Protein AF-0000000066239738 (afdb_homodimer)

Nearest PDB structures (foldseek):
  1jsg-assembly1_A-2  TM=9.541E-01  e=3.007E-19  Homo sapiens
  1jnp-assembly1_B  TM=9.563E-01  e=2.160E-12  Mus musculus
  1a1x-assembly1_A-2  TM=8.942E-01  e=8.593E-11  Homo sapiens
  1qtu-assembly1_A  TM=8.463E-01  e=1.637E-09  Homo sapiens
  6rwr-assembly1_A-2  TM=2.104E-01  e=1.489E+00  Bos taurus

InterPro domains:
  IPR004832 TCL1/MTCP1 [PF01840] (11-112)
  IPR004832 TCL1/MTCP1 [PTHR14060] (1-114)
  IPR036672 TCL1/MTCP1 superfamily [G3DSA:2.40.15.10] (1-114)
  IPR036672 TCL1/MTCP1 superfamily [SSF50904] (6-114)

pLDDT: mean 87.9, std 13.57, range [29.44, 97.62]

Organism: Homo sapiens (NCBI:txid9606)

Sequence (228 aa):
MAECPTLGEAVTDHPDRLWAWEKFVYLDEKQHAWLPLTIEIKDRLQLRVLLRREDVVLGRPMTPTQIGPSLLPIMWQLYPDGRYRSSDSSFWRLVYHIKIDGVEDMLLELLPDDMAECPTLGEAVTDHPDRLWAWEKFVYLDEKQHAWLPLTIEIKDRLQLRVLLRREDVVLGRPMTPTQIGPSLLPIMWQLYPDGRYRSSDSSFWRLVYHIKIDGVEDMLLELLPDD

Solvent-accessible surface area (backbone atoms only — not comparable to full-atom values): 12599 Å² total; per-residue (Å²): 125,80,79,63,74,76,80,39,51,73,52,81,84,66,68,53,33,36,34,54,34,43,58,61,30,25,32,30,85,84,68,48,36,32,31,55,39,34,38,34,41,44,93,66,71,33,40,34,37,37,29,33,56,45,94,67,88,77,77,76,76,46,51,70,78,71,45,46,61,48,83,62,65,59,27,36,35,53,41,95,88,61,31,29,37,31,70,81,72,44,44,26,42,62,76,47,38,32,40,47,95,88,42,36,40,34,34,36,30,49,48,79,84,128,126,81,78,63,73,76,82,38,49,73,53,82,85,65,68,53,34,37,32,55,32,41,59,62,30,26,31,29,85,84,68,47,36,32,30,56,38,33,39,34,41,45,92,67,72,32,39,33,37,37,30,32,56,45,95,67,87,77,77,77,74,44,51,69,79,70,45,48,63,47,85,62,66,59,28,37,35,53,41,97,86,61,32,29,36,30,71,82,72,44,44,27,41,63,75,48,38,29,40,47,94,86,43,35,40,34,33,36,30,50,48,80,83,129

Radius of gyration: 18.32 Å; Cα contacts (8 Å, |Δi|>4): 480; chains: 2; bounding box: 41×48×42 Å

GO terms:
  GO:0005515 protein binding (F, IPI)
  GO:0042802 identical protein binding (F, IPI)
  GO:0005654 nucleoplasm (C, IDA)
  GO:0005783 endoplasmic reticulum (C, IDA)
  GO:0005829 cytosol (C, IDA)
  GO:0035556 intracellular signal transduction (P, IDA)
  GO:0042802 identical protein binding (F, IDA)
  GO:0043539 protein serine/threonine kinase activator activity (F, IDA)
  GO:0043539 protein serine/threonine kinase activator activity (F, IMP)
  GO:0019901 protein kinase binding (F, IPI)

Foldseek 3Di:
DPPDPVPFAFDPDDFQKWAQFAQQWTAGPVRWIWGFPDWDQDPNPKIKTKIKTDDDDGDGGDDPVRNDDDPAARMWGADPVGWIAGPVRWIKHWPTWGADPNITMTMIMTDDDD/DPPDPVPFAFDPDDFQKWAQFAQQWTAGPVRWIWGFPDWDQDPNPKIKTKIKTDDDDGDGGDDPVRNDDDPAARMWGADPVGWIAGPVGWIKHWPTWGDDPNITMTMIMTDDDD

Secondary structure (DSSP, 8-state):
-----SSSEE-----SEEEEEETTEEE-TT--EEEEEEEEEETTTEEEEEEEEE-----SPPPHHHH---SS-SEEEE-TTSEEEETTS-EEEEEEEEEETTEEEEEEEEPPP-/-----SSSEE-----SEEEEEETTEEE-TT--EEEEEEEEEETTTEEEEE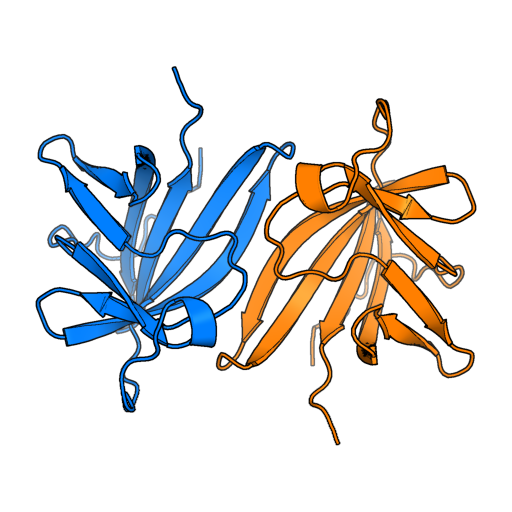EEEE-----SPPPHHHH---SS-SEEEE-TTSEEEETTS-EEEEEEEEEETTEEEEEEEEPPP-

Structure (mmCIF, N/CA/C/O backbone):
data_AF-0000000066239738-model_v1
#
loop_
_entity.id
_entity.type
_entity.pdbx_description
1 polymer 'T-cell leukemia/lymphoma protein 1A'
#
loop_
_atom_site.group_PDB
_atom_site.id
_atom_site.type_symbol
_atom_site.label_atom_id
_atom_site.label_alt_id
_atom_site.label_comp_id
_atom_site.label_asym_id
_atom_site.label_entity_id
_atom_site.label_seq_id
_atom_site.pdbx_PDB_ins_code
_atom_site.Cartn_x
_atom_site.Cartn_y
_atom_site.Cartn_z
_atom_site.occupancy
_atom_site.B_iso_or_equiv
_atom_site.auth_seq_id
_atom_site.auth_comp_id
_atom_site.auth_asym_id
_atom_site.auth_atom_id
_atom_site.pdbx_PDB_model_num
ATOM 1 N N . MET A 1 1 ? 16.078 -10.5 7.969 1 29.44 1 MET A N 1
ATOM 2 C CA . MET A 1 1 ? 15.539 -11.844 7.844 1 29.44 1 MET A CA 1
ATOM 3 C C . MET A 1 1 ? 14.07 -11.883 8.258 1 29.44 1 MET A C 1
ATOM 5 O O . MET A 1 1 ? 13.719 -11.469 9.359 1 29.44 1 MET A O 1
ATOM 9 N N . ALA A 1 2 ? 13.227 -11.664 7.359 1 40.56 2 ALA A N 1
ATOM 10 C CA . ALA A 1 2 ? 11.805 -11.727 7.676 1 40.56 2 ALA A CA 1
ATOM 11 C C . ALA A 1 2 ? 11.477 -12.977 8.484 1 40.56 2 ALA A C 1
ATOM 13 O O . ALA A 1 2 ? 11.945 -14.07 8.172 1 40.56 2 ALA A O 1
ATOM 14 N N . GLU A 1 3 ? 11.352 -12.906 9.758 1 40.16 3 GLU A N 1
ATOM 15 C CA . GLU A 1 3 ? 11.039 -14.094 10.547 1 40.16 3 GLU A CA 1
ATOM 16 C C . GLU A 1 3 ? 9.906 -14.898 9.914 1 40.16 3 GLU A C 1
ATOM 18 O O . GLU A 1 3 ? 8.852 -14.344 9.602 1 40.16 3 GLU A O 1
ATOM 23 N N . CYS A 1 4 ? 10.32 -15.828 9.148 1 43.28 4 CYS A N 1
ATOM 24 C CA . CYS A 1 4 ? 9.422 -16.875 8.648 1 43.28 4 CYS A CA 1
ATOM 25 C C . CYS A 1 4 ? 8.453 -17.328 9.734 1 43.28 4 CYS A C 1
ATOM 27 O O . CYS A 1 4 ? 8.875 -17.656 10.852 1 43.28 4 CYS A O 1
ATOM 29 N N . PRO A 1 5 ? 7.336 -16.797 9.688 1 49 5 PRO A N 1
ATOM 30 C CA . PRO A 1 5 ? 6.535 -17.516 10.688 1 49 5 PRO A CA 1
ATOM 31 C C . PRO A 1 5 ? 6.797 -19.016 10.68 1 49 5 PRO A C 1
ATOM 33 O O . PRO A 1 5 ? 6.727 -19.656 9.625 1 49 5 PRO A O 1
ATOM 36 N N . THR A 1 6 ? 7.758 -19.5 11.383 1 50.03 6 THR A N 1
ATOM 37 C CA . THR A 1 6 ? 8.117 -20.891 11.609 1 50.03 6 THR A CA 1
ATOM 38 C C . THR A 1 6 ? 6.875 -21.766 11.711 1 50.03 6 THR A C 1
ATOM 40 O O . THR A 1 6 ? 6.922 -22.953 11.422 1 50.03 6 THR A O 1
ATOM 43 N N . LEU A 1 7 ? 5.82 -21.281 12.281 1 54.47 7 LEU A N 1
ATOM 44 C CA . LEU A 1 7 ? 4.875 -22.297 12.742 1 54.47 7 LEU A CA 1
ATOM 45 C C . LEU A 1 7 ? 3.871 -22.641 11.641 1 54.47 7 LEU A C 1
ATOM 47 O O . LEU A 1 7 ? 3.053 -23.547 11.805 1 54.47 7 LEU A O 1
ATOM 51 N N . GLY A 1 8 ? 3.693 -21.891 10.617 1 59.62 8 GLY A N 1
ATOM 52 C CA . GLY A 1 8 ? 2.67 -22.328 9.672 1 59.62 8 GLY A CA 1
ATOM 53 C C . GLY A 1 8 ? 3.156 -23.391 8.703 1 59.62 8 GLY A C 1
ATOM 54 O O . GLY A 1 8 ? 4.355 -23.656 8.625 1 59.62 8 GLY A O 1
ATOM 55 N N . GLU A 1 9 ? 2.303 -24.266 8.312 1 75.31 9 GLU A N 1
ATOM 56 C CA . GLU A 1 9 ? 2.645 -25.219 7.27 1 75.31 9 GLU A CA 1
ATOM 57 C C . GLU A 1 9 ? 3.047 -24.516 5.977 1 75.31 9 GLU A C 1
ATOM 59 O O . GLU A 1 9 ? 2.271 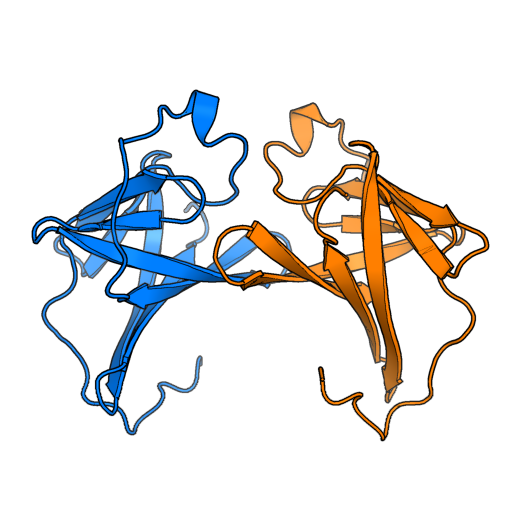-23.734 5.426 1 75.31 9 GLU A O 1
ATOM 64 N N . ALA A 1 10 ? 4.242 -24.625 5.633 1 81.25 10 ALA A N 1
ATOM 65 C CA . ALA A 1 10 ? 4.727 -24.062 4.371 1 81.25 10 ALA A CA 1
ATOM 66 C C . ALA A 1 10 ? 3.977 -24.656 3.186 1 81.25 1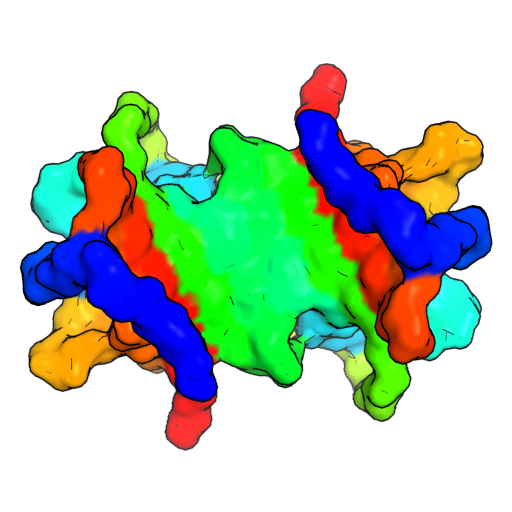0 ALA A C 1
ATOM 68 O O . ALA A 1 10 ? 3.746 -25.875 3.139 1 81.25 10 ALA A O 1
ATOM 69 N N . VAL A 1 11 ? 3.395 -23.797 2.408 1 82.19 11 VAL A N 1
ATOM 70 C CA . VAL A 1 11 ? 2.703 -24.219 1.197 1 82.19 11 VAL A CA 1
ATOM 71 C C . VAL A 1 11 ? 3.684 -24.25 0.027 1 82.19 11 VAL A C 1
ATOM 73 O O . VAL A 1 11 ? 4.422 -23.297 -0.2 1 82.19 11 VAL A O 1
ATOM 76 N N . THR A 1 12 ? 3.76 -25.328 -0.639 1 80.81 12 THR A N 1
ATOM 77 C CA . THR A 1 12 ? 4.715 -25.469 -1.732 1 80.81 12 THR A CA 1
ATOM 78 C C . THR A 1 12 ? 4.039 -25.203 -3.076 1 80.81 12 THR A C 1
ATOM 80 O O . THR A 1 12 ? 4.711 -24.938 -4.074 1 80.81 12 THR A O 1
ATOM 83 N N . ASP A 1 13 ? 2.73 -25.391 -3.029 1 89.69 13 ASP A N 1
ATOM 84 C CA . ASP A 1 13 ? 1.995 -25.156 -4.27 1 89.69 13 ASP A CA 1
ATOM 85 C C . ASP A 1 13 ? 1.617 -23.688 -4.422 1 89.69 13 ASP A C 1
ATOM 87 O O . ASP A 1 13 ? 0.485 -23.297 -4.129 1 89.69 13 ASP A O 1
ATOM 91 N N . HIS A 1 14 ? 2.559 -22.922 -4.98 1 95.62 14 HIS A N 1
ATOM 92 C CA . HIS A 1 14 ? 2.348 -21.5 -5.18 1 95.62 14 HIS A CA 1
ATOM 93 C C . HIS A 1 14 ? 1.536 -21.234 -6.445 1 95.62 14 HIS A C 1
ATOM 95 O O . HIS A 1 14 ? 1.606 -22 -7.406 1 95.62 14 HIS A O 1
ATOM 101 N N . PRO A 1 15 ? 0.729 -20.203 -6.473 1 96.31 15 PRO A N 1
ATOM 102 C CA . PRO A 1 15 ? 0.059 -19.844 -7.723 1 96.31 15 PRO A CA 1
ATOM 103 C C . PRO A 1 15 ? 1.04 -19.609 -8.867 1 96.31 15 PRO A C 1
ATOM 105 O O . PRO A 1 15 ? 2.066 -18.953 -8.688 1 96.31 15 PRO A O 1
ATOM 108 N N . ASP A 1 16 ? 0.698 -20.156 -10 1 96.56 16 ASP A N 1
ATOM 109 C CA . ASP A 1 16 ? 1.519 -19.906 -11.188 1 96.56 16 ASP A CA 1
ATOM 110 C C . ASP A 1 16 ? 1.384 -18.469 -11.656 1 96.56 16 ASP A C 1
ATOM 112 O O . ASP A 1 16 ? 2.375 -17.828 -12.016 1 96.56 16 ASP A O 1
ATOM 116 N N . ARG A 1 17 ? 0.125 -18.047 -11.641 1 97.44 17 ARG A N 1
ATOM 117 C CA . ARG A 1 17 ? -0.182 -16.688 -12.078 1 97.44 17 ARG A CA 1
ATOM 118 C C . ARG A 1 17 ? -1.162 -16.016 -11.125 1 97.44 17 ARG A C 1
ATOM 120 O O . ARG A 1 17 ? -2.039 -16.672 -10.562 1 97.44 17 ARG A O 1
ATOM 127 N N . LEU A 1 18 ? -0.954 -14.805 -10.938 1 97 18 LEU A N 1
ATOM 128 C CA . LEU A 1 18 ? -1.91 -13.938 -10.258 1 97 18 LEU A CA 1
ATOM 129 C C . LEU A 1 18 ? -2.34 -12.789 -11.156 1 97 18 LEU A C 1
ATOM 131 O O . LEU A 1 18 ? -1.513 -11.961 -11.555 1 97 18 LEU A O 1
ATOM 135 N N . TRP A 1 19 ? -3.605 -12.711 -11.438 1 94.88 19 TRP A N 1
ATOM 136 C CA . TRP A 1 19 ? -4.148 -11.672 -12.305 1 94.88 19 TRP A CA 1
ATOM 137 C C . TRP A 1 19 ? -5.031 -10.711 -11.516 1 94.88 19 TRP A C 1
ATOM 139 O O . TRP A 1 19 ? -5.867 -11.141 -10.719 1 94.88 19 TRP A O 1
ATOM 149 N N . ALA A 1 20 ? -4.789 -9.484 -11.836 1 95 20 ALA A N 1
ATOM 150 C CA . ALA A 1 20 ? -5.719 -8.523 -11.242 1 95 20 ALA A CA 1
ATOM 151 C C . ALA A 1 20 ? -7.125 -8.703 -11.812 1 95 20 ALA A C 1
ATOM 153 O O . ALA A 1 20 ? -7.312 -8.695 -13.031 1 95 20 ALA A O 1
ATOM 154 N N . TRP A 1 21 ? -8.07 -8.906 -10.945 1 92.75 21 TRP A N 1
ATOM 155 C CA . TRP A 1 21 ? -9.453 -9.141 -11.336 1 92.75 21 TRP A CA 1
ATOM 156 C C . TRP A 1 21 ? -10.312 -7.914 -11.039 1 92.75 21 TRP A C 1
ATOM 158 O O . TRP A 1 21 ? -11.062 -7.445 -11.898 1 92.75 21 TRP A O 1
ATOM 168 N N . GLU A 1 22 ? -10.289 -7.391 -9.828 1 91.88 22 GLU A N 1
ATOM 169 C CA . GLU A 1 22 ? -10.867 -6.141 -9.352 1 91.88 22 GLU A CA 1
ATOM 170 C C . GLU A 1 22 ? -9.852 -5.328 -8.555 1 91.88 22 GLU A C 1
ATOM 172 O O . GLU A 1 22 ? -8.711 -5.754 -8.375 1 91.88 22 GLU A O 1
ATOM 177 N N . LYS A 1 23 ? -10.359 -4.176 -8.266 1 87.81 23 LYS A N 1
ATOM 178 C CA . LYS A 1 23 ? -9.469 -3.402 -7.406 1 87.81 23 LYS A CA 1
ATOM 179 C C . LYS A 1 23 ? -9.094 -4.184 -6.148 1 87.81 23 LYS A C 1
ATOM 181 O O . LYS A 1 23 ? -9.977 -4.598 -5.387 1 87.81 23 LYS A O 1
ATOM 186 N N . PHE A 1 24 ? -7.863 -4.555 -5.965 1 91.12 24 PHE A N 1
ATOM 187 C CA . PHE A 1 24 ? -7.285 -5.227 -4.809 1 91.12 24 PHE A CA 1
ATOM 188 C C . PHE A 1 24 ? -7.734 -6.68 -4.742 1 91.12 24 PHE A C 1
ATOM 190 O O . PHE A 1 24 ? -7.961 -7.219 -3.658 1 91.12 24 PHE A O 1
ATOM 197 N N . VAL A 1 25 ? -8.078 -7.227 -5.875 1 93.19 25 VAL A N 1
ATOM 198 C CA . VAL A 1 25 ? -8.398 -8.648 -5.945 1 93.19 25 VAL A CA 1
ATOM 199 C C . VAL A 1 25 ? -7.617 -9.297 -7.09 1 93.19 25 VAL A C 1
ATOM 201 O O . VAL A 1 25 ? -7.711 -8.859 -8.234 1 93.19 25 VAL A O 1
ATOM 204 N N . TYR A 1 26 ? -6.859 -10.258 -6.754 1 95 26 TYR A N 1
ATOM 205 C CA . TYR A 1 26 ? -6.141 -11.039 -7.754 1 95 26 TYR A CA 1
ATOM 206 C C . TYR A 1 26 ? -6.684 -12.461 -7.832 1 95 26 TYR A C 1
ATOM 208 O O . TYR A 1 26 ? -7.07 -13.039 -6.812 1 95 26 TYR A O 1
ATOM 216 N N . LEU A 1 27 ? -6.605 -13.039 -9.016 1 96 27 LEU A N 1
ATOM 217 C CA . LEU A 1 27 ? -7.027 -14.422 -9.203 1 96 27 LEU A CA 1
ATOM 218 C C . LEU A 1 27 ? -5.863 -15.297 -9.672 1 96 27 LEU A C 1
ATOM 220 O O . LEU A 1 27 ? -5.062 -14.867 -10.508 1 96 27 LEU A O 1
ATOM 224 N N . ASP A 1 28 ? -5.887 -16.516 -9.102 1 96.44 28 ASP A N 1
ATOM 225 C CA . ASP A 1 28 ? -4.883 -17.453 -9.594 1 96.44 28 ASP A CA 1
ATOM 226 C C . ASP A 1 28 ? -5.488 -18.422 -10.609 1 96.44 28 ASP A C 1
ATOM 228 O O . ASP A 1 28 ? -6.648 -18.281 -11 1 96.44 28 ASP A O 1
ATOM 232 N N . GLU A 1 29 ? -4.758 -19.359 -11.086 1 94.81 29 GLU A N 1
ATOM 233 C CA . GLU A 1 29 ? -5.176 -20.266 -12.148 1 94.81 29 GLU A CA 1
ATOM 234 C C . GLU A 1 29 ? -6.297 -21.188 -11.68 1 94.81 29 GLU A C 1
ATOM 236 O O . GLU A 1 29 ? -7.023 -21.766 -12.492 1 94.81 29 GLU A O 1
ATOM 241 N N . LYS A 1 30 ? -6.391 -21.375 -10.352 1 93.56 30 LYS A N 1
ATOM 242 C CA . LYS A 1 30 ? -7.445 -22.219 -9.797 1 93.56 30 LYS A CA 1
ATOM 243 C C . LYS A 1 30 ? -8.648 -21.375 -9.383 1 93.56 30 LYS A C 1
ATOM 245 O O . LYS A 1 30 ? -9.516 -21.859 -8.648 1 93.56 30 LYS A O 1
ATOM 250 N N . GLN A 1 31 ? -8.648 -20.188 -9.664 1 91.94 31 GLN A N 1
ATOM 251 C CA . GLN A 1 31 ? -9.734 -19.25 -9.43 1 91.94 31 GLN A CA 1
ATOM 252 C C . GLN A 1 31 ? -9.844 -18.875 -7.953 1 91.94 31 GLN A C 1
ATOM 254 O O . GLN A 1 31 ? -10.914 -18.5 -7.477 1 91.94 31 GLN A O 1
ATOM 259 N N . HIS A 1 32 ? -8.758 -19.094 -7.316 1 93.62 32 HIS A N 1
ATOM 260 C CA . HIS A 1 32 ? -8.703 -18.609 -5.941 1 93.62 32 HIS A CA 1
ATOM 261 C C . HIS A 1 32 ? -8.414 -17.109 -5.902 1 93.62 32 HIS A C 1
ATOM 263 O O . HIS A 1 32 ? -7.574 -16.609 -6.664 1 93.62 32 HIS A O 1
ATOM 269 N N . ALA A 1 33 ? -9.109 -16.375 -4.996 1 94.25 33 ALA A N 1
ATOM 270 C CA . ALA A 1 33 ? -8.938 -14.93 -4.863 1 94.25 33 ALA A CA 1
ATOM 271 C C . ALA A 1 33 ? -7.871 -14.602 -3.824 1 94.25 33 ALA A C 1
ATOM 273 O O . ALA A 1 33 ? -7.84 -15.195 -2.744 1 94.25 33 ALA A O 1
ATOM 274 N N . TRP A 1 34 ? -7.008 -13.742 -4.242 1 95.25 34 TRP A N 1
ATOM 275 C CA . TRP A 1 34 ? -5.949 -13.234 -3.373 1 95.25 34 TRP A CA 1
ATOM 276 C C . TRP A 1 34 ? -6.082 -11.727 -3.178 1 95.25 34 TRP A C 1
ATOM 278 O O . TRP A 1 34 ? -6.176 -10.977 -4.152 1 95.25 34 TRP A O 1
ATOM 288 N N . LEU A 1 35 ? -6.133 -11.297 -1.923 1 94.56 35 LEU A N 1
ATOM 289 C CA . LEU A 1 35 ? -6.285 -9.875 -1.619 1 94.56 35 LEU A CA 1
ATOM 290 C C . LEU A 1 35 ? -5.004 -9.312 -1.012 1 94.56 35 LEU A C 1
ATOM 292 O O . LEU A 1 35 ? -4.473 -9.867 -0.05 1 94.56 35 LEU A O 1
ATOM 296 N N . PRO A 1 36 ? -4.441 -8.289 -1.653 1 95.94 36 PRO A N 1
ATOM 297 C CA . PRO A 1 36 ? -3.305 -7.617 -1.022 1 95.94 36 PRO A CA 1
ATOM 298 C C . PRO A 1 36 ? -3.699 -6.844 0.235 1 95.94 36 PRO A C 1
ATOM 300 O O . PRO A 1 36 ? -4.234 -5.738 0.141 1 95.94 36 PRO A O 1
ATOM 303 N N . LEU A 1 37 ? -3.393 -7.41 1.405 1 94.75 37 LEU A N 1
ATOM 304 C CA . LEU A 1 37 ? -3.842 -6.84 2.67 1 94.75 37 LEU A CA 1
ATOM 305 C C . LEU A 1 37 ? -2.924 -5.707 3.115 1 94.75 37 LEU A C 1
ATOM 307 O O . LEU A 1 37 ? -3.381 -4.723 3.701 1 94.75 37 LEU A O 1
ATOM 311 N N . THR A 1 38 ? -1.664 -5.914 2.828 1 95.81 38 THR A N 1
ATOM 312 C CA . THR A 1 38 ? -0.686 -4.941 3.299 1 95.81 38 THR A CA 1
ATOM 313 C C . THR A 1 38 ? 0.414 -4.734 2.26 1 95.81 38 THR A C 1
ATOM 315 O O . THR A 1 38 ? 0.948 -5.699 1.714 1 95.81 38 THR A O 1
ATOM 318 N N . ILE A 1 39 ? 0.655 -3.457 1.932 1 95.5 39 ILE A N 1
ATOM 319 C CA . ILE A 1 39 ? 1.812 -3.072 1.129 1 95.5 39 ILE A CA 1
ATOM 320 C C . ILE A 1 39 ? 2.816 -2.32 2 1 95.5 39 ILE A C 1
ATOM 322 O O . ILE A 1 39 ? 2.482 -1.297 2.602 1 95.5 39 ILE A O 1
ATOM 326 N N . GLU A 1 40 ? 3.926 -2.861 2.049 1 95.69 40 GLU A N 1
ATOM 327 C CA . GLU A 1 40 ? 4.996 -2.23 2.814 1 95.69 40 GLU A CA 1
ATOM 328 C C . GLU A 1 40 ? 5.992 -1.532 1.894 1 95.69 40 GLU A C 1
ATOM 330 O O . GLU A 1 40 ? 6.395 -2.088 0.868 1 95.69 40 GLU A O 1
ATOM 335 N N . ILE A 1 41 ? 6.293 -0.372 2.275 1 92.81 41 ILE A N 1
ATOM 336 C CA . ILE A 1 41 ? 7.266 0.407 1.518 1 92.81 41 ILE A CA 1
ATOM 337 C C . ILE A 1 41 ? 8.531 0.601 2.35 1 92.81 41 ILE A C 1
ATOM 339 O O . ILE A 1 41 ? 8.523 1.325 3.348 1 92.81 41 ILE A O 1
ATOM 343 N N . LYS A 1 42 ? 9.516 -0.152 1.892 1 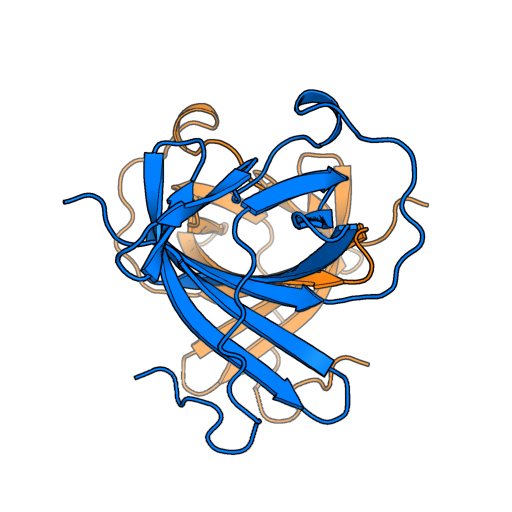83.44 42 LYS A N 1
ATOM 344 C CA . LYS A 1 42 ? 10.789 -0.068 2.609 1 83.44 42 LYS A CA 1
ATOM 345 C C . LYS A 1 42 ? 11.805 0.763 1.834 1 83.44 42 LYS A C 1
ATOM 347 O O . LYS A 1 42 ? 12.047 0.511 0.652 1 83.44 42 LYS A O 1
ATOM 352 N N . ASP A 1 43 ? 12.516 1.761 2.436 1 75.62 43 ASP A N 1
ATOM 353 C CA . ASP A 1 43 ? 13.578 2.596 1.878 1 75.62 43 ASP A CA 1
ATOM 354 C C . ASP A 1 43 ? 13.125 3.256 0.577 1 75.62 43 ASP A C 1
ATOM 356 O O . ASP A 1 43 ? 13.898 3.334 -0.384 1 75.62 43 ASP A O 1
ATOM 360 N N . ARG A 1 44 ? 11.914 3.457 0.328 1 72.38 44 ARG A N 1
ATOM 361 C CA . ARG A 1 44 ? 11.312 4.203 -0.778 1 72.38 44 ARG A CA 1
ATOM 362 C C . ARG A 1 44 ? 11.281 3.359 -2.049 1 72.38 44 ARG A C 1
ATOM 364 O O . ARG A 1 44 ? 10.656 3.744 -3.041 1 72.38 44 ARG A O 1
ATOM 371 N N . LEU A 1 45 ? 11.992 2.262 -2.07 1 73.19 45 LEU A N 1
ATOM 372 C CA . LEU A 1 45 ? 12.102 1.546 -3.336 1 73.19 45 LEU A CA 1
ATOM 373 C C . LEU A 1 45 ? 11.688 0.086 -3.172 1 73.19 45 LEU A C 1
ATOM 375 O O . LEU A 1 45 ? 11.352 -0.583 -4.152 1 73.19 45 LEU A O 1
ATOM 379 N N . GLN A 1 46 ? 11.727 -0.315 -1.989 1 86.31 46 GLN A N 1
ATOM 380 C CA . GLN A 1 46 ? 11.422 -1.727 -1.783 1 86.31 46 GLN A CA 1
ATOM 381 C C . GLN A 1 46 ? 9.961 -1.918 -1.36 1 86.31 46 GLN A C 1
ATOM 383 O O . GLN A 1 46 ? 9.516 -1.323 -0.378 1 86.31 46 GLN A O 1
ATOM 388 N N . LEU A 1 47 ? 9.305 -2.682 -2.174 1 94 47 LEU A N 1
ATOM 389 C CA . LEU A 1 47 ? 7.895 -2.953 -1.914 1 94 47 LEU A CA 1
ATOM 390 C C . LEU A 1 47 ? 7.688 -4.406 -1.492 1 94 47 LEU A C 1
ATOM 392 O O . LEU A 1 47 ? 8.32 -5.312 -2.043 1 94 47 LEU A O 1
ATOM 396 N N . ARG A 1 48 ? 6.961 -4.547 -0.46 1 96.5 48 ARG A N 1
ATOM 397 C CA . ARG A 1 48 ? 6.492 -5.863 -0.049 1 96.5 48 ARG A CA 1
ATOM 398 C C . ARG A 1 48 ? 4.973 -5.906 0.032 1 96.5 48 ARG A C 1
ATOM 400 O O . ARG A 1 48 ? 4.34 -4.922 0.421 1 96.5 48 ARG A O 1
ATOM 407 N N . VAL A 1 49 ? 4.438 -7.039 -0.384 1 97.19 49 VAL A N 1
ATOM 408 C CA . VAL A 1 49 ? 2.984 -7.133 -0.337 1 97.19 49 VAL A CA 1
ATOM 409 C C . VAL A 1 49 ? 2.572 -8.461 0.301 1 97.19 49 VAL A C 1
ATOM 411 O O . VAL A 1 49 ? 3.111 -9.516 -0.041 1 97.19 49 VAL A O 1
ATOM 414 N N . LEU A 1 50 ? 1.714 -8.445 1.264 1 97.31 50 LEU A N 1
ATOM 415 C CA . LEU A 1 50 ? 1.092 -9.625 1.856 1 97.31 50 LEU A CA 1
ATOM 416 C C . LEU A 1 50 ? -0.244 -9.93 1.188 1 97.31 50 LEU A C 1
ATOM 418 O O . LEU A 1 50 ? -1.174 -9.125 1.251 1 97.31 50 LEU A O 1
ATOM 422 N N . LEU A 1 51 ? -0.29 -11.031 0.542 1 96.94 51 LEU A N 1
ATOM 423 C CA . LEU A 1 51 ? -1.516 -11.484 -0.109 1 96.94 51 LEU A CA 1
ATOM 424 C C . LEU A 1 51 ? -2.182 -12.594 0.692 1 96.94 51 LEU A C 1
ATOM 426 O O . LEU A 1 51 ? -1.506 -13.508 1.172 1 96.94 51 LEU A O 1
ATOM 430 N N . ARG A 1 52 ? -3.467 -12.539 0.868 1 95.69 52 ARG A N 1
ATOM 431 C CA . ARG A 1 52 ? -4.215 -13.578 1.571 1 95.69 52 ARG A CA 1
ATOM 432 C C . ARG A 1 52 ? -5.277 -14.195 0.667 1 95.69 52 ARG A C 1
ATOM 434 O O . ARG A 1 52 ? -6.012 -13.477 -0.017 1 95.69 52 ARG A O 1
ATOM 441 N N . ARG A 1 53 ? -5.258 -15.43 0.704 1 95.19 53 ARG A N 1
ATOM 442 C CA . ARG A 1 53 ? -6.312 -16.125 -0.032 1 95.19 53 ARG A CA 1
ATOM 443 C C . ARG A 1 53 ? -7.652 -16 0.692 1 95.19 53 ARG A C 1
ATOM 445 O O . ARG A 1 53 ? -7.742 -16.297 1.888 1 95.19 53 ARG A O 1
ATOM 452 N N . GLU A 1 54 ? -8.617 -15.523 0.025 1 91.31 54 GLU A N 1
ATOM 453 C CA . GLU A 1 54 ? -9.945 -15.359 0.604 1 91.31 54 GLU A CA 1
ATOM 454 C C . GLU A 1 54 ? -11.023 -15.93 -0.318 1 91.31 54 GLU A C 1
ATOM 456 O O . GLU A 1 54 ? -10.875 -15.898 -1.542 1 91.31 54 GLU A O 1
ATOM 461 N N . ASP A 1 55 ? -11.984 -16.438 0.38 1 86.81 55 ASP A N 1
ATOM 462 C CA . ASP A 1 55 ? -13.141 -16.891 -0.376 1 86.81 55 ASP A CA 1
ATOM 463 C C . ASP A 1 55 ? -14.125 -15.742 -0.615 1 86.81 55 ASP A C 1
ATOM 465 O O . ASP A 1 55 ? -14.906 -15.398 0.271 1 86.81 55 ASP A O 1
ATOM 469 N N . VAL A 1 56 ? -13.914 -15.078 -1.649 1 83 56 VAL A N 1
ATOM 470 C CA . VAL A 1 56 ? -14.797 -13.945 -1.914 1 83 56 VAL A CA 1
ATOM 471 C C . VAL A 1 56 ? -15.617 -14.211 -3.172 1 83 56 VAL A C 1
ATOM 473 O O . VAL A 1 56 ? -15.242 -15.039 -4.008 1 83 56 VAL A O 1
ATOM 476 N N . VAL A 1 57 ? -16.797 -13.594 -3.207 1 80.38 57 VAL A N 1
ATOM 477 C CA . VAL A 1 57 ? -17.609 -13.625 -4.418 1 80.38 57 VAL A CA 1
ATOM 478 C C . VAL A 1 57 ? -17.016 -12.664 -5.453 1 80.38 57 VAL A C 1
ATOM 480 O O . VAL A 1 57 ? -16.891 -11.461 -5.191 1 80.38 57 VAL A O 1
ATOM 483 N N . LEU A 1 58 ? -16.562 -13.156 -6.43 1 78.44 58 LEU A N 1
ATOM 484 C CA . LEU A 1 58 ? -15.945 -12.344 -7.473 1 78.44 58 LEU A CA 1
ATOM 485 C C . LEU A 1 58 ? -17 -11.766 -8.406 1 78.44 58 LEU A C 1
ATOM 487 O O . LEU A 1 58 ? -17.984 -12.438 -8.734 1 78.44 58 LEU A O 1
ATOM 491 N N . GLY A 1 59 ? -17 -10.539 -8.578 1 78.56 59 GLY A N 1
ATOM 492 C CA . GLY A 1 59 ? -17.844 -9.938 -9.602 1 78.56 59 GLY A CA 1
ATOM 493 C C . GLY A 1 59 ? -17.25 -10.039 -11 1 78.56 59 GLY A C 1
ATOM 494 O O . GLY A 1 59 ? -16.547 -11.008 -11.312 1 78.56 59 GLY A O 1
ATOM 495 N N . ARG A 1 60 ? -17.656 -9.055 -11.836 1 84.88 60 ARG A N 1
ATOM 496 C CA . ARG A 1 60 ? -17.125 -8.977 -13.188 1 84.88 60 ARG A CA 1
ATOM 497 C C . ARG A 1 60 ? -15.703 -8.438 -13.188 1 84.88 60 ARG A C 1
ATOM 499 O O . ARG A 1 60 ? -15.352 -7.582 -12.375 1 84.88 60 ARG A O 1
ATOM 506 N N . PRO A 1 61 ? -14.867 -8.945 -14.102 1 87.56 61 PRO A N 1
ATOM 507 C CA . PRO A 1 61 ? -13.5 -8.422 -14.211 1 87.56 61 PRO A CA 1
ATOM 508 C C . PRO A 1 61 ? -13.469 -6.941 -14.578 1 87.56 61 PRO A C 1
ATOM 510 O O . PRO A 1 61 ? -14.258 -6.492 -15.406 1 87.56 61 PRO A O 1
ATOM 513 N N . MET A 1 62 ? -12.672 -6.328 -13.938 1 88.62 62 MET A N 1
ATOM 514 C CA . MET A 1 62 ? -12.469 -4.914 -14.234 1 88.62 62 MET A CA 1
ATOM 515 C C . MET A 1 62 ? -11.305 -4.723 -15.203 1 88.62 62 MET A C 1
ATOM 517 O O . MET A 1 62 ? -10.32 -5.465 -15.148 1 88.62 62 MET A O 1
ATOM 521 N N . THR A 1 63 ? -11.438 -3.729 -16.062 1 89.5 63 THR A N 1
ATOM 522 C CA . THR A 1 63 ? -10.32 -3.348 -16.922 1 89.5 63 THR A CA 1
ATOM 523 C C . THR A 1 63 ? -9.266 -2.582 -16.141 1 89.5 63 THR A C 1
ATOM 525 O O . THR A 1 63 ? -9.531 -2.094 -15.039 1 89.5 63 THR A O 1
ATOM 528 N N . PRO A 1 64 ? -8.023 -2.561 -16.688 1 85 64 PRO A N 1
ATOM 529 C CA . PRO A 1 64 ? -6.977 -1.789 -16.031 1 85 64 PRO A CA 1
ATOM 530 C C . PRO A 1 64 ? -7.398 -0.351 -15.727 1 85 64 PRO A C 1
ATOM 532 O O . PRO A 1 64 ? -7.07 0.186 -14.664 1 85 64 PRO A O 1
ATOM 535 N N . THR A 1 65 ? -8.07 0.175 -16.656 1 85.5 65 THR A N 1
ATOM 536 C CA . THR A 1 65 ? -8.539 1.543 -16.484 1 85.5 65 THR A CA 1
ATOM 537 C C . THR A 1 65 ? -9.531 1.626 -15.312 1 85.5 65 THR A C 1
ATOM 539 O O . THR A 1 65 ? -9.516 2.594 -14.555 1 85.5 65 THR A O 1
ATOM 542 N N . GLN A 1 66 ? -10.367 0.623 -15.156 1 88.25 66 GLN A N 1
ATOM 543 C CA . GLN A 1 66 ? -11.344 0.566 -14.078 1 88.25 66 GLN A CA 1
ATOM 544 C C . GLN A 1 66 ? -10.656 0.324 -12.734 1 88.25 66 GLN A C 1
ATOM 546 O O . GLN A 1 66 ? -11.094 0.849 -11.703 1 88.25 66 GLN A O 1
ATOM 551 N N . ILE A 1 67 ? -9.648 -0.465 -12.727 1 86.31 67 ILE A N 1
ATOM 552 C CA . ILE A 1 67 ? -8.906 -0.786 -11.508 1 86.31 67 ILE A CA 1
ATOM 553 C C . ILE A 1 67 ? -8.211 0.466 -10.984 1 86.31 67 ILE A C 1
ATOM 555 O O . ILE A 1 67 ? -8.219 0.731 -9.781 1 86.31 67 ILE A O 1
ATOM 559 N N . GLY A 1 68 ? -7.711 1.223 -11.93 1 86.12 68 GLY A N 1
ATOM 560 C CA . GLY A 1 68 ? -7.121 2.492 -11.539 1 86.12 68 GLY A CA 1
ATOM 561 C C . GLY A 1 68 ? -5.66 2.377 -11.148 1 86.12 68 GLY A C 1
ATOM 562 O O . GLY A 1 68 ? -5.004 1.383 -11.461 1 86.12 68 GLY A O 1
ATOM 563 N N . PRO A 1 69 ? -5.176 3.418 -10.492 1 85.81 69 PRO A N 1
ATOM 564 C CA . PRO A 1 69 ? -3.76 3.434 -10.125 1 85.81 69 PRO A CA 1
ATOM 565 C C . PRO A 1 69 ? -3.41 2.367 -9.086 1 85.81 69 PRO A C 1
ATOM 567 O O . PRO A 1 69 ? -4.215 2.08 -8.195 1 85.81 69 PRO A O 1
ATOM 570 N N . SER A 1 70 ? -2.213 1.787 -9.344 1 88.75 70 SER A N 1
ATOM 571 C CA . SER A 1 70 ? -1.787 0.732 -8.43 1 88.75 70 SER A CA 1
ATOM 572 C C . SER A 1 70 ? -0.27 0.708 -8.281 1 88.75 70 SER A C 1
ATOM 574 O O . SER A 1 70 ? 0.458 0.988 -9.242 1 88.75 70 SER A O 1
ATOM 576 N N . LEU A 1 71 ? 0.091 0.397 -7.066 1 90.19 71 LEU A N 1
ATOM 577 C CA . LEU A 1 71 ? 1.508 0.145 -6.828 1 90.19 71 LEU A CA 1
ATOM 578 C C . LEU A 1 71 ? 1.885 -1.273 -7.242 1 90.19 71 LEU A C 1
ATOM 580 O O . LEU A 1 71 ? 3.064 -1.575 -7.434 1 90.19 71 LEU A O 1
ATOM 584 N N . LEU A 1 72 ? 0.84 -2.033 -7.387 1 94 72 LEU A N 1
ATOM 585 C CA . LEU A 1 72 ? 1.06 -3.445 -7.688 1 94 72 LEU A CA 1
ATOM 586 C C . LEU A 1 72 ? 0.8 -3.732 -9.164 1 94 72 LEU A C 1
ATOM 588 O O . LEU A 1 72 ? 0.025 -3.025 -9.812 1 94 72 LEU A O 1
ATOM 592 N N . PRO A 1 73 ? 1.503 -4.684 -9.711 1 94.62 73 PRO A N 1
ATOM 593 C CA . PRO A 1 73 ? 1.328 -5.004 -11.133 1 94.62 73 PRO A CA 1
ATOM 594 C C . PRO A 1 73 ? -0.021 -5.656 -11.43 1 94.62 73 PRO A C 1
ATOM 596 O O . PRO A 1 73 ? -0.711 -6.098 -10.508 1 94.62 73 PRO A O 1
ATOM 599 N N . ILE A 1 74 ? -0.283 -5.746 -12.688 1 94.94 74 ILE A N 1
ATOM 600 C CA . ILE A 1 74 ? -1.551 -6.324 -13.117 1 94.94 74 ILE A CA 1
ATOM 601 C C . ILE A 1 74 ? -1.457 -7.848 -13.094 1 94.94 74 ILE A C 1
ATOM 603 O O . ILE A 1 74 ? -2.473 -8.539 -12.984 1 94.94 74 ILE A O 1
ATOM 607 N N . MET A 1 75 ? -0.185 -8.25 -13.148 1 96.12 75 MET A N 1
ATOM 608 C CA . MET A 1 75 ? -0.029 -9.703 -13.188 1 96.12 75 MET A CA 1
ATOM 609 C C . MET A 1 75 ? 1.324 -10.117 -12.617 1 96.12 75 MET A C 1
ATOM 611 O O . MET A 1 75 ? 2.326 -9.438 -12.828 1 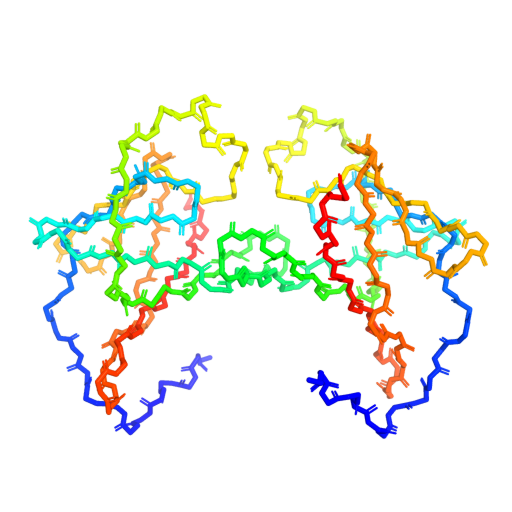96.12 75 MET A O 1
ATOM 615 N N . TRP A 1 76 ? 1.288 -11.203 -11.992 1 97.5 76 TRP A N 1
ATOM 616 C CA . TRP A 1 76 ? 2.494 -11.914 -11.586 1 97.5 76 TRP A CA 1
ATOM 617 C C . TRP A 1 76 ? 2.549 -13.297 -12.219 1 97.5 76 TRP A C 1
ATOM 619 O O . TRP A 1 76 ? 1.524 -13.977 -12.328 1 97.5 76 TRP A O 1
ATOM 629 N N . GLN A 1 77 ? 3.742 -13.648 -12.664 1 97.62 77 GLN A N 1
ATOM 630 C CA . GLN A 1 77 ? 3.969 -14.977 -13.211 1 97.62 77 GLN A CA 1
ATOM 631 C C . GLN A 1 77 ? 5.121 -15.68 -12.492 1 97.62 77 GLN A C 1
ATOM 633 O O . GLN A 1 77 ? 6.223 -15.133 -12.398 1 97.62 77 GLN A O 1
ATOM 638 N N . LEU A 1 78 ? 4.812 -16.844 -11.977 1 97.31 78 LEU A N 1
ATOM 639 C CA . LEU A 1 78 ? 5.848 -17.609 -11.305 1 97.31 78 LEU A CA 1
ATOM 640 C C . LEU A 1 78 ? 6.812 -18.219 -12.312 1 97.31 78 LEU A C 1
ATOM 642 O O . LEU A 1 78 ? 6.383 -18.859 -13.289 1 97.31 78 LEU A O 1
ATOM 646 N N . TYR A 1 79 ? 8.094 -18.016 -12.07 1 94.94 79 TYR A N 1
ATOM 647 C CA . TYR A 1 79 ? 9.133 -18.578 -12.93 1 94.94 79 TYR A CA 1
ATOM 648 C C . TYR A 1 79 ? 9.727 -19.844 -12.312 1 94.94 79 TYR A C 1
ATOM 650 O O . TYR A 1 79 ? 9.547 -20.094 -11.125 1 94.94 79 TYR A O 1
ATOM 658 N N . PRO A 1 80 ? 10.406 -20.547 -13.047 1 91.88 80 PRO A N 1
ATOM 659 C CA . PRO A 1 80 ? 10.945 -21.828 -12.555 1 91.88 80 PRO A CA 1
ATOM 660 C C . PRO A 1 80 ? 11.953 -21.641 -11.422 1 91.88 80 PRO A C 1
ATOM 662 O O . PRO A 1 80 ? 12.156 -22.547 -10.617 1 91.88 80 PRO A O 1
ATOM 665 N N . ASP A 1 81 ? 12.531 -20.484 -11.281 1 91.25 81 ASP A N 1
ATOM 666 C CA . ASP A 1 81 ? 13.523 -20.219 -10.234 1 91.25 81 ASP A CA 1
ATOM 667 C C . ASP A 1 81 ? 12.852 -19.828 -8.922 1 91.25 81 ASP A C 1
ATOM 669 O O . ASP A 1 81 ? 13.523 -19.531 -7.938 1 91.25 81 ASP A O 1
ATOM 673 N N . GLY A 1 82 ? 11.555 -19.781 -8.992 1 90.12 82 GLY A N 1
ATOM 674 C CA . GLY A 1 82 ? 10.82 -19.562 -7.762 1 90.12 82 GLY A CA 1
ATOM 675 C C . GLY A 1 82 ? 10.492 -18.109 -7.516 1 90.12 82 GLY A C 1
ATOM 676 O O . GLY A 1 82 ? 9.953 -17.75 -6.461 1 90.12 82 GLY A O 1
ATOM 677 N N . ARG A 1 83 ? 10.812 -17.297 -8.547 1 94.06 83 ARG A N 1
ATOM 678 C CA . ARG A 1 83 ? 10.5 -15.867 -8.445 1 94.06 83 ARG A CA 1
ATOM 679 C C . ARG A 1 83 ? 9.32 -15.5 -9.336 1 94.06 83 ARG A C 1
ATOM 681 O O . ARG A 1 83 ? 9.047 -16.188 -10.328 1 94.06 83 ARG A O 1
ATOM 688 N N . TYR A 1 84 ? 8.695 -14.531 -8.852 1 97.31 84 TYR A N 1
ATOM 689 C CA . TYR A 1 84 ? 7.621 -14.039 -9.703 1 97.31 84 TYR A CA 1
ATOM 690 C C . TYR A 1 84 ? 8.117 -12.93 -10.617 1 97.31 84 TYR A C 1
ATOM 692 O O . TYR A 1 84 ? 8.914 -12.086 -10.203 1 97.31 84 TYR A O 1
ATOM 700 N N . ARG A 1 85 ? 7.684 -12.945 -11.836 1 96.56 85 ARG A N 1
ATOM 701 C CA . ARG A 1 85 ? 7.855 -11.828 -12.766 1 96.56 85 ARG A CA 1
ATOM 702 C C . ARG A 1 85 ? 6.547 -11.07 -12.953 1 96.56 85 ARG A C 1
ATOM 704 O O . ARG A 1 85 ? 5.496 -11.672 -13.164 1 96.56 85 ARG A O 1
ATOM 711 N N . SER A 1 86 ? 6.672 -9.766 -12.812 1 96.12 86 SER A N 1
ATOM 712 C CA . SER A 1 86 ? 5.453 -8.977 -12.938 1 96.12 86 SER A CA 1
ATOM 713 C C . SER A 1 86 ? 5.281 -8.438 -14.359 1 96.12 86 SER A C 1
ATOM 715 O O . SER A 1 86 ? 6.199 -8.531 -15.172 1 96.12 86 SER A O 1
ATOM 717 N N . SER A 1 87 ? 4.102 -7.926 -14.617 1 94.88 87 SER A N 1
ATOM 718 C CA . SER A 1 87 ? 3.729 -7.41 -15.93 1 94.88 87 SER A CA 1
ATOM 719 C C . SER A 1 87 ? 4.598 -6.223 -16.328 1 94.88 87 SER A C 1
ATOM 721 O O . SER A 1 87 ? 4.695 -5.883 -17.5 1 94.88 87 SER A O 1
ATOM 723 N N . ASP A 1 88 ? 5.176 -5.613 -15.367 1 91.56 88 ASP A N 1
ATOM 724 C CA . ASP A 1 88 ? 6.059 -4.492 -15.672 1 91.56 88 ASP A CA 1
ATOM 725 C C . ASP A 1 88 ? 7.516 -4.945 -15.75 1 91.56 88 ASP A C 1
ATOM 727 O O . ASP A 1 88 ? 8.43 -4.121 -15.711 1 91.56 88 ASP A O 1
ATOM 731 N N . SER A 1 89 ? 7.727 -6.246 -15.766 1 92.69 89 SER A N 1
ATOM 732 C CA . SER A 1 89 ? 9.016 -6.898 -15.992 1 92.69 89 SER A CA 1
ATOM 733 C C . SER A 1 89 ? 9.914 -6.801 -14.766 1 92.69 89 SER A C 1
ATOM 735 O O . SER A 1 89 ? 11.141 -6.883 -14.883 1 92.69 89 SER A O 1
ATOM 737 N N . SER A 1 90 ? 9.352 -6.566 -13.672 1 94.12 90 SER A N 1
ATOM 738 C CA . SER A 1 90 ? 10.109 -6.602 -12.43 1 94.12 90 SER A CA 1
ATOM 739 C C . SER A 1 90 ? 10.062 -7.988 -11.797 1 94.12 90 SER A C 1
ATOM 741 O O . SER A 1 90 ? 9.164 -8.781 -12.078 1 94.12 90 SER A O 1
ATOM 743 N N . PHE A 1 91 ? 10.992 -8.234 -11.016 1 95.56 91 PHE A N 1
ATOM 744 C CA . PHE A 1 91 ? 11.031 -9.523 -10.336 1 95.56 91 PHE A CA 1
ATOM 745 C C . PHE A 1 91 ? 10.656 -9.375 -8.867 1 95.56 91 PHE A C 1
ATOM 747 O O . PHE A 1 91 ? 11.055 -8.406 -8.211 1 95.56 91 PHE A O 1
ATOM 754 N N . TRP A 1 92 ? 9.914 -10.344 -8.398 1 96.25 92 TRP A N 1
ATOM 755 C CA . TRP A 1 92 ? 9.477 -10.391 -7.008 1 96.25 92 TRP A CA 1
ATOM 756 C C . TRP A 1 92 ? 9.922 -11.688 -6.344 1 96.25 92 TRP A C 1
ATOM 758 O O . TRP A 1 92 ? 9.805 -12.766 -6.93 1 96.25 92 TRP A O 1
ATOM 768 N N . ARG A 1 93 ? 10.445 -11.555 -5.176 1 96 93 ARG A N 1
ATOM 769 C CA . ARG A 1 93 ? 10.812 -12.727 -4.391 1 96 93 ARG A CA 1
ATOM 770 C C . ARG A 1 93 ? 9.641 -13.219 -3.553 1 96 93 ARG A C 1
ATOM 772 O O . ARG A 1 93 ? 8.938 -12.422 -2.926 1 96 93 ARG A O 1
ATOM 779 N N . LEU A 1 94 ? 9.383 -14.477 -3.668 1 96 94 LEU A N 1
ATOM 780 C CA . LEU A 1 94 ? 8.461 -15.117 -2.736 1 96 94 LEU A CA 1
ATOM 781 C C . LEU A 1 94 ? 9.117 -15.32 -1.374 1 96 94 LEU A C 1
ATOM 783 O O . LEU A 1 94 ? 9.953 -16.203 -1.21 1 96 94 LEU A O 1
ATOM 787 N N . VAL A 1 95 ? 8.758 -14.594 -0.395 1 94.69 95 VAL A N 1
ATOM 788 C CA . VAL A 1 95 ? 9.383 -14.633 0.921 1 94.69 95 VAL A CA 1
ATOM 789 C C . VAL A 1 95 ? 8.836 -15.812 1.72 1 94.69 95 VAL A C 1
ATOM 791 O O . VAL A 1 95 ? 9.609 -16.625 2.254 1 94.69 95 VAL A O 1
ATOM 794 N N . TYR A 1 96 ? 7.531 -15.93 1.692 1 94.31 96 TYR A N 1
ATOM 795 C CA . TYR A 1 96 ? 6.93 -17.125 2.26 1 94.31 96 TYR A CA 1
ATOM 796 C C . TYR A 1 96 ? 5.516 -17.328 1.729 1 94.31 96 TYR A C 1
ATOM 798 O O . TYR A 1 96 ? 4.922 -16.422 1.154 1 94.31 96 TYR A O 1
ATOM 806 N N . HIS A 1 97 ? 5.062 -18.453 1.78 1 95.81 97 HIS A N 1
ATOM 807 C CA . HIS A 1 97 ? 3.711 -18.906 1.483 1 95.81 97 HIS A CA 1
ATOM 808 C C . HIS A 1 97 ? 3.266 -19.984 2.469 1 95.81 97 HIS A C 1
ATOM 810 O O . HIS A 1 97 ? 3.734 -21.125 2.404 1 95.81 97 HIS A O 1
ATOM 816 N N . ILE A 1 98 ? 2.297 -19.578 3.41 1 94.56 98 ILE A N 1
ATOM 817 C CA . ILE A 1 98 ? 1.965 -20.469 4.516 1 94.56 98 ILE A CA 1
ATOM 818 C C . ILE A 1 98 ? 0.449 -20.531 4.695 1 94.56 98 ILE A C 1
ATOM 820 O O . ILE A 1 98 ? -0.267 -19.625 4.273 1 94.56 98 ILE A O 1
ATOM 824 N N . LYS A 1 99 ? 0.057 -21.562 5.16 1 92.44 99 LYS A N 1
ATOM 825 C CA . LYS A 1 99 ? -1.336 -21.766 5.555 1 92.44 99 LYS A CA 1
ATOM 826 C C . LYS A 1 99 ? -1.439 -22.188 7.016 1 92.44 99 LYS A C 1
ATOM 828 O O . LYS A 1 99 ? -0.859 -23.188 7.422 1 92.44 99 LYS A O 1
ATOM 833 N N . ILE A 1 100 ? -2.127 -21.312 7.812 1 90.69 100 ILE A N 1
ATOM 834 C CA . ILE A 1 100 ? -2.311 -21.578 9.234 1 90.69 100 ILE A CA 1
ATOM 835 C C . ILE A 1 100 ? -3.791 -21.484 9.586 1 90.69 100 ILE A C 1
ATOM 837 O O . ILE A 1 100 ? -4.418 -20.438 9.391 1 90.69 100 ILE A O 1
ATOM 841 N N . ASP A 1 101 ? -4.289 -22.578 10.07 1 90.56 101 ASP A N 1
ATOM 842 C CA . ASP A 1 101 ? -5.684 -22.625 10.508 1 90.56 101 ASP A CA 1
ATOM 843 C C . ASP A 1 101 ? -6.621 -22.141 9.398 1 90.56 101 ASP A C 1
ATOM 845 O O . ASP A 1 101 ? -7.461 -21.281 9.625 1 90.56 101 ASP A O 1
ATOM 849 N N . GLY A 1 102 ? -6.355 -22.516 8.25 1 88.62 102 GLY A N 1
ATOM 850 C CA . GLY A 1 102 ? -7.242 -22.234 7.133 1 88.62 102 GLY A CA 1
ATOM 851 C C . GLY A 1 102 ? -6.945 -20.906 6.449 1 88.62 102 GLY A C 1
ATOM 852 O O . GLY A 1 102 ? -7.543 -20.594 5.422 1 88.62 102 GLY A O 1
ATOM 853 N N . VAL A 1 103 ? -6.09 -20.188 7.094 1 91.5 103 VAL A N 1
ATOM 854 C CA . VAL A 1 103 ? -5.727 -18.906 6.52 1 91.5 103 VAL A CA 1
ATOM 855 C C . VAL A 1 103 ? -4.438 -19.031 5.715 1 91.5 103 VAL A C 1
ATOM 857 O O . VAL A 1 103 ? -3.41 -19.469 6.246 1 91.5 103 VAL A O 1
ATOM 860 N N . GLU A 1 104 ? -4.496 -18.703 4.43 1 94.69 104 GLU A N 1
ATOM 861 C CA . GLU A 1 104 ? -3.355 -18.828 3.529 1 94.69 104 GLU A CA 1
ATOM 862 C C . GLU A 1 104 ? -2.789 -17.469 3.15 1 94.69 104 GLU A C 1
ATOM 864 O O . GLU A 1 104 ? -3.496 -16.625 2.586 1 94.69 104 GLU A O 1
ATOM 869 N N . ASP A 1 105 ? -1.515 -17.297 3.486 1 95.25 105 ASP A N 1
ATOM 870 C CA . ASP A 1 105 ? -0.849 -16.031 3.256 1 95.25 105 ASP A CA 1
ATOM 871 C C . ASP A 1 105 ? 0.411 -16.203 2.412 1 95.25 105 ASP A C 1
ATOM 873 O O . ASP A 1 105 ? 1.146 -17.188 2.586 1 95.25 105 ASP A O 1
ATOM 877 N N . MET A 1 106 ? 0.649 -15.195 1.523 1 96.81 106 MET A N 1
ATOM 878 C CA . MET A 1 106 ? 1.857 -15.141 0.705 1 96.81 106 MET A CA 1
ATOM 879 C C . MET A 1 106 ? 2.488 -13.758 0.756 1 96.81 106 MET A C 1
ATOM 881 O O . MET A 1 106 ? 1.796 -12.75 0.604 1 96.81 106 MET A O 1
ATOM 885 N N . LEU A 1 107 ? 3.752 -13.758 1.017 1 96.69 107 LEU A N 1
ATOM 886 C CA . LEU A 1 107 ? 4.473 -12.492 1.049 1 96.69 107 LEU A CA 1
ATOM 887 C C . LEU A 1 107 ? 5.418 -12.367 -0.144 1 96.69 107 LEU A C 1
ATOM 889 O O . LEU A 1 107 ? 6.262 -13.242 -0.363 1 96.69 107 LEU A O 1
ATOM 893 N N . LEU A 1 108 ? 5.207 -11.297 -0.915 1 97.06 108 LEU A N 1
ATOM 894 C CA . LEU A 1 108 ? 6.086 -11.016 -2.047 1 97.06 108 LEU A CA 1
ATOM 895 C C . LEU A 1 108 ? 6.867 -9.727 -1.82 1 97.06 108 LEU A C 1
ATOM 897 O O . LE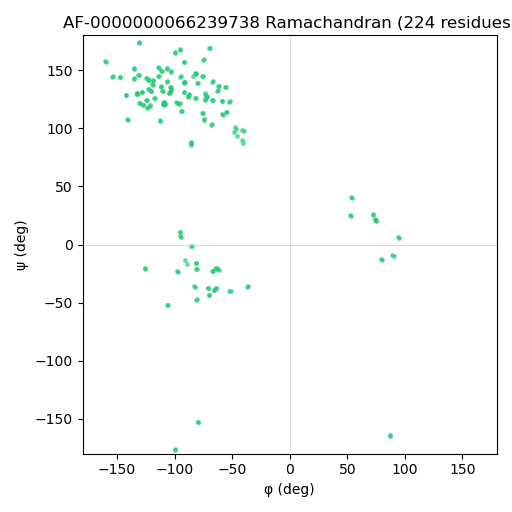U A 1 108 ? 6.336 -8.758 -1.271 1 97.06 108 LEU A O 1
ATOM 901 N N . GLU A 1 109 ? 8.07 -9.797 -2.322 1 96.56 109 GLU A N 1
ATOM 902 C CA . GLU A 1 109 ? 8.938 -8.633 -2.189 1 96.56 109 GLU A CA 1
ATOM 903 C C . GLU A 1 109 ? 9.531 -8.227 -3.537 1 96.56 109 GLU A C 1
ATOM 905 O O . GLU A 1 109 ? 10.055 -9.07 -4.27 1 96.56 109 GLU A O 1
ATOM 910 N N . LEU A 1 110 ? 9.406 -6.953 -3.789 1 95.69 110 LEU A N 1
ATOM 911 C CA . LEU A 1 110 ? 9.977 -6.441 -5.027 1 95.69 110 LEU A CA 1
ATOM 912 C C . LEU A 1 110 ? 11.5 -6.426 -4.957 1 95.69 110 LEU A C 1
ATOM 914 O O . LEU A 1 110 ? 12.078 -5.891 -4.008 1 95.69 110 LEU A O 1
ATOM 918 N N . LEU A 1 111 ? 12.07 -7.016 -5.961 1 92.56 111 LEU A N 1
ATOM 919 C CA . LEU A 1 111 ? 13.523 -7.031 -6.031 1 92.56 111 LEU A CA 1
ATOM 920 C C . LEU A 1 111 ? 14.047 -5.832 -6.82 1 92.56 111 LEU A C 1
ATOM 922 O O . LEU A 1 111 ? 13.422 -5.41 -7.797 1 92.56 111 LEU A O 1
ATOM 926 N N . PRO A 1 112 ? 15.148 -5.305 -6.277 1 84.12 112 PRO A N 1
ATOM 927 C CA . PRO A 1 112 ? 15.742 -4.195 -7.031 1 84.12 112 PRO A CA 1
ATOM 928 C C . PRO A 1 112 ? 16.219 -4.613 -8.414 1 84.12 112 PRO A C 1
ATOM 930 O O . PRO A 1 112 ? 16.594 -5.777 -8.625 1 84.12 112 PRO A O 1
ATOM 933 N N . ASP A 1 113 ? 15.82 -3.709 -9.484 1 71.88 113 ASP A N 1
ATOM 934 C CA . ASP A 1 113 ? 16.328 -3.992 -10.828 1 71.88 113 ASP A CA 1
ATOM 935 C C . ASP A 1 113 ? 17.859 -4.137 -10.812 1 71.88 113 ASP A C 1
ATOM 937 O O . ASP A 1 113 ? 18.547 -3.455 -10.047 1 71.88 113 ASP A O 1
ATOM 941 N N . ASP A 1 114 ? 18.406 -5.32 -11.273 1 55 114 ASP A N 1
ATOM 942 C CA . ASP A 1 114 ? 19.844 -5.402 -11.516 1 55 114 ASP A CA 1
ATOM 943 C C . ASP A 1 114 ? 20.312 -4.289 -12.445 1 55 114 ASP A C 1
ATOM 945 O O . ASP A 1 114 ? 19.547 -3.83 -13.297 1 55 114 ASP A O 1
ATOM 949 N N . MET B 1 1 ? -11.367 -1.252 16.75 1 29.91 1 MET B N 1
ATOM 950 C CA . MET B 1 1 ? -10.719 -0.213 17.547 1 29.91 1 MET B CA 1
ATOM 951 C C . MET B 1 1 ? -9.195 -0.327 17.453 1 29.91 1 MET B C 1
ATOM 953 O O . MET B 1 1 ? -8.633 -1.388 17.719 1 29.91 1 MET B O 1
ATOM 957 N N . ALA B 1 2 ? -8.656 0.309 16.531 1 40.59 2 ALA B N 1
ATOM 958 C CA . ALA B 1 2 ? -7.199 0.263 16.422 1 40.59 2 ALA B CA 1
ATOM 959 C C . ALA B 1 2 ? -6.535 0.519 17.766 1 40.59 2 ALA B C 1
ATOM 961 O O . ALA B 1 2 ? -6.926 1.436 18.5 1 40.59 2 ALA B O 1
ATOM 962 N N . GLU B 1 3 ? -6.078 -0.451 18.469 1 41 3 GLU B N 1
ATOM 963 C CA . GLU B 1 3 ? -5.445 -0.248 19.781 1 41 3 GLU B CA 1
ATOM 964 C C . GLU B 1 3 ? -4.398 0.859 19.703 1 41 3 GLU B C 1
ATOM 966 O O . GLU B 1 3 ? -3.531 0.851 18.828 1 41 3 GLU B O 1
ATOM 971 N N . CYS B 1 4 ? -4.852 1.984 20.094 1 43.91 4 CYS B N 1
ATOM 972 C CA . CYS B 1 4 ? -3.973 3.121 20.344 1 43.91 4 CYS B CA 1
ATOM 973 C C . CYS B 1 4 ? -2.709 2.686 21.062 1 43.91 4 CYS B C 1
ATOM 975 O O . CYS B 1 4 ? -2.785 2.016 22.094 1 43.91 4 CYS B O 1
ATOM 977 N N . PRO B 1 5 ? -1.721 2.529 20.344 1 49.41 5 PRO B N 1
ATOM 978 C CA . PRO B 1 5 ? -0.594 2.305 21.266 1 49.41 5 PRO B CA 1
ATOM 979 C C . PRO B 1 5 ? -0.629 3.223 22.484 1 49.41 5 PRO B C 1
ATOM 981 O O . PRO B 1 5 ? -0.773 4.441 22.344 1 49.41 5 PRO B O 1
ATOM 984 N N . THR B 1 6 ? -1.255 2.836 23.531 1 50.81 6 THR B N 1
ATOM 985 C CA . THR B 1 6 ? -1.345 3.496 24.828 1 50.81 6 THR B CA 1
ATOM 986 C C . THR B 1 6 ? -0.021 4.164 25.188 1 50.81 6 THR B C 1
ATOM 988 O O . THR B 1 6 ? -0.001 5.168 25.906 1 50.81 6 THR B O 1
ATOM 991 N N . LEU B 1 7 ? 1.079 3.59 24.859 1 54.91 7 LEU B N 1
ATOM 992 C CA . LEU B 1 7 ? 2.244 4.035 25.625 1 54.91 7 LEU B CA 1
ATOM 993 C C . LEU B 1 7 ? 2.93 5.207 24.922 1 54.91 7 LEU B C 1
ATOM 995 O O . LEU B 1 7 ? 3.896 5.766 25.453 1 54.91 7 LEU B O 1
ATOM 999 N N . GLY B 1 8 ? 2.678 5.535 23.734 1 59.53 8 GLY B N 1
ATOM 1000 C CA . GLY B 1 8 ? 3.42 6.656 23.172 1 59.53 8 GLY B CA 1
ATOM 1001 C C . GLY B 1 8 ? 2.816 8 23.516 1 59.53 8 GLY B C 1
ATOM 1002 O O . GLY B 1 8 ? 1.695 8.078 24.031 1 59.53 8 GLY B O 1
ATOM 1003 N N . GLU B 1 9 ? 3.641 9 23.703 1 74.25 9 GLU B N 1
ATOM 1004 C CA . GLU B 1 9 ? 3.148 10.367 23.875 1 74.25 9 GLU B CA 1
ATOM 1005 C C . GLU B 1 9 ? 2.32 10.812 22.672 1 74.25 9 GLU B C 1
ATOM 1007 O O . GLU B 1 9 ? 2.805 10.805 21.547 1 74.25 9 GLU B O 1
ATOM 1012 N N . ALA B 1 10 ? 1.094 10.977 22.875 1 80.88 10 ALA B N 1
ATOM 1013 C CA . ALA B 1 10 ? 0.215 11.492 21.828 1 80.88 10 ALA B CA 1
ATOM 1014 C C . ALA B 1 10 ? 0.675 12.867 21.359 1 80.88 10 ALA B C 1
ATOM 1016 O O . ALA B 1 10 ? 1.026 13.727 22.172 1 80.88 10 ALA B O 1
ATOM 1017 N N . VAL B 1 11 ? 0.923 12.977 20.078 1 82.06 11 VAL B N 1
ATOM 1018 C CA . VAL B 1 11 ? 1.303 14.258 19.5 1 82.06 11 VAL B CA 1
ATOM 1019 C C . VAL B 1 11 ? 0.05 15.031 19.094 1 82.06 11 VAL B C 1
ATOM 1021 O O . VAL B 1 11 ? -0.845 14.477 18.438 1 82.06 11 VAL B O 1
ATOM 1024 N N . THR B 1 12 ? -0.068 16.203 19.516 1 80.69 12 THR B N 1
ATOM 1025 C CA . THR B 1 12 ? -1.261 17 19.219 1 80.69 12 THR B CA 1
ATOM 1026 C C . THR B 1 12 ? -1.02 17.922 18.031 1 80.69 12 THR B C 1
ATOM 1028 O O . THR B 1 12 ? -1.969 18.422 17.422 1 80.69 12 THR B O 1
ATOM 1031 N N . ASP B 1 13 ? 0.27 18.172 17.859 1 89.69 13 ASP B N 1
ATOM 1032 C CA . ASP B 1 13 ? 0.604 19.047 16.75 1 89.69 13 ASP B CA 1
ATOM 1033 C C . ASP B 1 13 ? 0.738 18.25 15.445 1 89.69 13 ASP B C 1
ATOM 1035 O O . ASP B 1 13 ? 1.849 17.922 15.031 1 89.69 13 ASP B O 1
ATOM 1039 N N . HIS B 1 14 ? -0.42 18.078 14.781 1 95.62 14 HIS B N 1
ATOM 1040 C CA . HIS B 1 14 ? -0.452 17.328 13.523 1 95.62 14 HIS B CA 1
ATOM 1041 C C . HIS B 1 14 ? -0.052 18.203 12.352 1 95.62 14 HIS B C 1
ATOM 1043 O O . HIS B 1 14 ? -0.277 19.422 12.367 1 95.62 14 HIS B O 1
ATOM 1049 N N . PRO B 1 15 ? 0.578 17.672 11.344 1 96.31 15 PRO B N 1
ATOM 1050 C CA . PRO B 1 15 ? 0.83 18.453 10.141 1 96.31 15 PRO B CA 1
ATOM 1051 C C . PRO B 1 15 ? -0.447 19.047 9.539 1 96.31 15 PRO B C 1
ATOM 1053 O O . PRO B 1 15 ? -1.461 18.344 9.438 1 96.31 15 PRO B O 1
ATOM 1056 N N . ASP B 1 16 ? -0.355 20.281 9.18 1 96.5 16 ASP B N 1
ATOM 1057 C CA . ASP B 1 16 ? -1.489 20.906 8.508 1 96.5 16 ASP B CA 1
ATOM 1058 C C . ASP B 1 16 ? -1.676 20.344 7.098 1 96.5 16 ASP B C 1
ATOM 1060 O O . ASP B 1 16 ? -2.803 20.094 6.668 1 96.5 16 ASP B O 1
ATOM 1064 N N . ARG B 1 17 ? -0.527 20.219 6.449 1 97.44 17 ARG B N 1
ATOM 1065 C CA . ARG B 1 17 ? -0.526 19.719 5.078 1 97.44 17 ARG B CA 1
ATOM 1066 C C . ARG B 1 17 ? 0.582 18.688 4.879 1 97.44 17 ARG B C 1
ATOM 1068 O O . ARG B 1 17 ? 1.656 18.797 5.473 1 97.44 17 ARG B O 1
ATOM 1075 N N . LEU B 1 18 ? 0.279 17.734 4.133 1 96.94 18 LEU B N 1
ATOM 1076 C CA . LEU B 1 18 ? 1.268 16.797 3.631 1 96.94 18 LEU B CA 1
ATOM 1077 C C . LEU B 1 18 ? 1.283 16.781 2.107 1 96.94 18 LEU B C 1
ATOM 1079 O O . LEU B 1 18 ? 0.282 16.422 1.476 1 96.94 18 LEU B O 1
ATOM 1083 N N . TRP B 1 19 ? 2.404 17.109 1.555 1 94.81 19 TRP B N 1
ATOM 1084 C CA . TRP B 1 19 ? 2.551 17.141 0.104 1 94.81 19 TRP B CA 1
ATOM 1085 C C . TRP B 1 19 ? 3.484 16.047 -0.383 1 94.81 19 TRP B C 1
ATOM 1087 O O . TRP B 1 19 ? 4.551 15.828 0.195 1 94.81 19 TRP B O 1
ATOM 1097 N N . ALA B 1 20 ? 3.018 15.453 -1.449 1 94.94 20 ALA B N 1
ATOM 1098 C CA . ALA B 1 20 ? 3.941 14.5 -2.064 1 94.94 20 ALA B CA 1
ATOM 1099 C C . ALA B 1 20 ? 5.152 15.219 -2.654 1 94.94 20 ALA B C 1
ATOM 1101 O O . ALA B 1 20 ? 5.008 16.141 -3.451 1 94.94 20 ALA B O 1
ATOM 1102 N N . TRP B 1 21 ? 6.316 14.828 -2.238 1 92.69 21 TRP B N 1
ATOM 1103 C CA . TRP B 1 21 ? 7.566 15.445 -2.672 1 92.69 21 TRP B CA 1
ATOM 1104 C C . TRP B 1 21 ? 8.312 14.539 -3.646 1 92.69 21 TRP B C 1
ATOM 1106 O O . TRP B 1 21 ? 8.719 14.977 -4.723 1 92.69 21 TRP B O 1
ATOM 1116 N N . GLU B 1 22 ? 8.547 13.297 -3.305 1 91.75 22 GLU B N 1
ATOM 1117 C CA . GLU B 1 22 ? 9.07 12.203 -4.121 1 91.75 22 GLU B CA 1
ATOM 1118 C C . GLU B 1 22 ? 8.211 10.945 -3.977 1 91.75 22 GLU B C 1
ATOM 1120 O O . GLU B 1 22 ? 7.223 10.945 -3.242 1 91.75 22 GLU B O 1
ATOM 1125 N N . LYS B 1 23 ? 8.633 10.047 -4.801 1 87.81 23 LYS B N 1
ATOM 1126 C CA . LYS B 1 23 ? 7.91 8.789 -4.625 1 87.81 23 LYS B CA 1
ATOM 1127 C C . LYS B 1 23 ? 8 8.305 -3.18 1 87.81 23 LYS B C 1
ATOM 1129 O O . LYS B 1 23 ? 9.102 8.102 -2.656 1 87.81 23 LYS B O 1
ATOM 1134 N N . PHE B 1 24 ? 6.93 8.25 -2.453 1 91.06 24 PHE B N 1
ATOM 1135 C CA . PHE B 1 24 ? 6.781 7.738 -1.095 1 91.06 24 PHE B CA 1
ATOM 1136 C C . PHE B 1 24 ? 7.418 8.688 -0.088 1 91.06 24 PHE B C 1
ATOM 1138 O O . PHE B 1 24 ? 8.016 8.25 0.899 1 91.06 24 PHE B O 1
ATOM 1145 N N . VAL B 1 25 ? 7.496 9.938 -0.436 1 93.19 25 VAL B N 1
ATOM 1146 C CA . VAL B 1 25 ? 7.961 10.953 0.501 1 93.19 25 VAL B CA 1
ATOM 1147 C C . VAL B 1 25 ? 6.992 12.133 0.514 1 93.19 25 VAL B C 1
ATOM 1149 O O . VAL B 1 25 ? 6.711 12.727 -0.531 1 93.19 25 VAL B O 1
ATOM 1152 N N . TYR B 1 26 ? 6.477 12.406 1.635 1 94.88 26 TYR B N 1
ATOM 1153 C CA . TYR B 1 26 ? 5.617 13.57 1.815 1 94.88 26 TYR B CA 1
ATOM 1154 C C . TYR B 1 26 ? 6.293 14.625 2.688 1 94.88 26 TYR B C 1
ATOM 1156 O O . TYR B 1 26 ? 7.008 14.281 3.635 1 94.88 26 TYR B O 1
ATOM 1164 N N . LEU B 1 27 ? 5.965 15.883 2.436 1 95.94 27 LEU B N 1
ATOM 1165 C CA . LEU B 1 27 ? 6.496 16.969 3.244 1 95.94 27 LEU B CA 1
ATOM 1166 C C . LEU B 1 27 ? 5.371 17.734 3.932 1 95.94 27 LEU B C 1
ATOM 1168 O O . LEU B 1 27 ? 4.324 17.984 3.326 1 95.94 27 LEU B O 1
ATOM 1172 N N . ASP B 1 28 ? 5.699 18.094 5.191 1 96.38 28 ASP B N 1
ATOM 1173 C CA . ASP B 1 28 ? 4.727 18.938 5.871 1 96.38 28 ASP B CA 1
ATOM 1174 C C . ASP B 1 28 ? 5.156 20.406 5.828 1 96.38 28 ASP B C 1
ATOM 1176 O O . ASP B 1 28 ? 6.133 20.75 5.16 1 96.38 28 ASP B O 1
ATOM 1180 N N . GLU B 1 29 ? 4.453 21.281 6.434 1 94.69 29 GLU B N 1
ATOM 1181 C CA . GLU B 1 29 ? 4.676 22.719 6.367 1 94.69 29 GLU B CA 1
ATOM 1182 C C . GLU B 1 29 ? 5.992 23.109 7.039 1 94.69 29 GLU B C 1
ATOM 1184 O O . GLU B 1 29 ? 6.535 24.172 6.785 1 94.69 29 GLU B O 1
ATOM 1189 N N . LYS B 1 30 ? 6.477 22.25 7.953 1 93.5 30 LYS B N 1
ATOM 1190 C CA . LYS B 1 30 ? 7.746 22.516 8.625 1 93.5 30 LYS B CA 1
ATOM 1191 C C . LYS B 1 30 ? 8.898 21.812 7.918 1 93.5 30 LYS B C 1
ATOM 1193 O O . LYS B 1 30 ? 9.992 21.672 8.477 1 93.5 30 LYS B O 1
ATOM 1198 N N . GLN B 1 31 ? 8.656 21.25 6.848 1 91.69 31 GLN B N 1
ATOM 1199 C CA . GLN B 1 31 ? 9.633 20.609 5.984 1 91.69 31 GLN B CA 1
ATOM 1200 C C . GLN B 1 31 ? 10.094 19.281 6.574 1 91.69 31 GLN B C 1
ATOM 1202 O O . GLN B 1 31 ? 11.195 18.797 6.281 1 91.69 31 GLN B O 1
ATOM 1207 N N . HIS B 1 32 ? 9.258 18.781 7.41 1 93.62 32 HIS B N 1
ATOM 1208 C CA . HIS B 1 32 ? 9.523 17.438 7.883 1 93.62 32 HIS B CA 1
ATOM 1209 C C . HIS B 1 32 ? 9.062 16.391 6.863 1 93.62 32 HIS B C 1
ATOM 1211 O O . HIS B 1 32 ? 7.996 16.547 6.262 1 93.62 32 HIS B O 1
ATOM 1217 N N . ALA B 1 33 ? 9.875 15.32 6.672 1 94.19 33 ALA B N 1
ATOM 1218 C CA . ALA B 1 33 ? 9.562 14.266 5.711 1 94.19 33 ALA B CA 1
ATOM 1219 C C . ALA B 1 33 ? 8.789 13.133 6.375 1 94.19 33 ALA B C 1
ATOM 1221 O O . ALA B 1 33 ? 9.133 12.695 7.473 1 94.19 33 ALA B O 1
ATOM 1222 N N . TRP B 1 34 ? 7.738 12.789 5.723 1 95.25 34 TRP B N 1
ATOM 1223 C CA . TRP B 1 34 ? 6.898 11.672 6.152 1 95.25 34 TRP B CA 1
ATOM 1224 C C . TRP B 1 34 ? 6.887 10.57 5.102 1 95.25 34 TRP B C 1
ATOM 1226 O O . TRP B 1 34 ? 6.617 10.82 3.926 1 95.25 34 TRP B O 1
ATOM 1236 N N . LEU B 1 35 ? 7.223 9.352 5.516 1 94.56 35 LEU B N 1
ATOM 1237 C CA . LEU B 1 35 ? 7.273 8.219 4.594 1 94.56 35 LEU B CA 1
ATOM 1238 C C . LEU B 1 35 ? 6.141 7.238 4.875 1 94.56 35 LEU B C 1
ATOM 1240 O O . LEU B 1 35 ? 5.957 6.809 6.02 1 94.56 35 LEU B O 1
ATOM 1244 N N . PRO B 1 36 ? 5.301 6.996 3.881 1 95.88 36 PRO B N 1
ATOM 1245 C CA . PRO B 1 36 ? 4.309 5.934 4.062 1 95.88 36 PRO B CA 1
ATOM 1246 C C . PRO B 1 36 ? 4.934 4.543 4.125 1 95.88 36 PRO B C 1
ATOM 1248 O O . PRO B 1 36 ? 5.297 3.977 3.092 1 95.88 36 PRO B O 1
ATOM 1251 N N . LEU B 1 37 ? 5.02 3.984 5.34 1 94.69 37 LEU B N 1
ATOM 1252 C CA . LEU B 1 37 ? 5.723 2.725 5.543 1 94.69 37 LEU B CA 1
ATOM 1253 C C . LEU B 1 37 ? 4.824 1.539 5.211 1 94.69 37 LEU B C 1
ATOM 1255 O O . LEU B 1 37 ? 5.293 0.522 4.695 1 94.69 37 LEU B O 1
ATOM 1259 N N . THR B 1 38 ? 3.561 1.725 5.539 1 95.88 38 THR B N 1
ATOM 1260 C CA . THR B 1 38 ? 2.631 0.617 5.352 1 95.88 38 THR B CA 1
ATOM 1261 C C . THR B 1 38 ? 1.273 1.124 4.875 1 95.88 38 THR B C 1
ATOM 1263 O O . THR B 1 38 ? 0.738 2.09 5.422 1 95.88 38 THR B O 1
ATOM 1266 N N . ILE B 1 39 ? 0.792 0.519 3.777 1 95.44 39 ILE B N 1
ATOM 1267 C CA . ILE B 1 39 ? -0.579 0.725 3.322 1 95.44 39 ILE B CA 1
ATOM 1268 C C . ILE B 1 39 ? -1.396 -0.545 3.553 1 95.44 39 ILE B C 1
ATOM 1270 O O . ILE B 1 39 ? -1.04 -1.617 3.057 1 95.44 39 ILE B O 1
ATOM 1274 N N . GLU B 1 40 ? -2.367 -0.382 4.297 1 95.75 40 GLU B N 1
ATOM 1275 C CA . GLU B 1 40 ? -3.262 -1.503 4.57 1 95.75 40 GLU B CA 1
ATOM 1276 C C . GLU B 1 40 ? -4.555 -1.389 3.766 1 95.75 40 GLU B C 1
ATOM 1278 O O . GLU B 1 40 ? -5.145 -0.311 3.682 1 95.75 40 GLU B O 1
ATOM 1283 N N . ILE B 1 41 ? -4.887 -2.469 3.195 1 92.81 41 ILE B N 1
ATOM 1284 C CA . ILE B 1 41 ? -6.121 -2.527 2.418 1 92.81 41 ILE B CA 1
ATOM 1285 C C . ILE B 1 41 ? -7.125 -3.439 3.113 1 92.81 41 ILE B C 1
ATOM 1287 O O . ILE B 1 41 ? -6.934 -4.656 3.174 1 92.81 41 ILE B O 1
ATOM 1291 N N . LYS B 1 42 ? -8.094 -2.725 3.668 1 83.62 42 LYS B N 1
ATOM 1292 C CA . LYS B 1 42 ? -9.117 -3.48 4.379 1 83.62 42 LYS B CA 1
ATOM 1293 C C . LYS B 1 42 ? -10.406 -3.568 3.559 1 83.62 42 LYS B C 1
ATOM 1295 O O . LYS B 1 42 ? -10.922 -2.549 3.098 1 83.62 42 LYS B O 1
ATOM 1300 N N . ASP B 1 43 ? -11.055 -4.77 3.373 1 75.75 43 ASP B N 1
ATOM 1301 C CA . ASP B 1 43 ? -12.32 -5.027 2.691 1 75.75 43 ASP B CA 1
ATOM 1302 C C . ASP B 1 43 ? -12.328 -4.418 1.292 1 75.75 43 ASP B C 1
ATOM 1304 O O . ASP B 1 43 ? -13.328 -3.848 0.861 1 75.75 43 ASP B O 1
ATOM 1308 N N . ARG B 1 44 ? -11.258 -4.203 0.647 1 72.56 44 ARG B N 1
ATOM 1309 C CA . ARG B 1 44 ? -11.078 -3.771 -0.736 1 72.56 44 ARG B CA 1
ATOM 1310 C C . ARG B 1 44 ? -11.297 -2.268 -0.871 1 72.56 44 ARG B C 1
ATOM 1312 O O . ARG B 1 44 ? -11.023 -1.688 -1.924 1 72.56 44 ARG B O 1
ATOM 1319 N N . LEU B 1 45 ? -11.844 -1.644 0.153 1 73.25 45 LEU B N 1
ATOM 1320 C CA . LEU B 1 45 ? -12.219 -0.245 -0.032 1 73.25 45 LEU B CA 1
ATOM 1321 C C . LEU B 1 45 ? -11.578 0.632 1.042 1 73.25 45 LEU B C 1
ATOM 1323 O O . LEU B 1 45 ? -11.438 1.843 0.857 1 73.25 45 LEU B O 1
ATOM 1327 N N . GLN B 1 46 ? -11.227 0.009 2.059 1 86.31 46 GLN B N 1
ATOM 1328 C CA . GLN B 1 46 ? -10.695 0.812 3.154 1 86.31 46 GLN B CA 1
ATOM 1329 C C . GLN B 1 46 ? -9.172 0.803 3.152 1 86.31 46 GLN B C 1
ATOM 1331 O O . GLN B 1 46 ? -8.555 -0.262 3.148 1 86.31 46 GLN B O 1
ATOM 1336 N N . LEU B 1 47 ? -8.656 1.987 3.076 1 94 47 LEU B N 1
ATOM 1337 C CA . LEU B 1 47 ? -7.211 2.15 3.051 1 94 47 LEU B CA 1
ATOM 1338 C C . LEU B 1 47 ? -6.715 2.799 4.34 1 94 47 LEU B C 1
ATOM 1340 O O . LEU B 1 47 ? -7.344 3.725 4.855 1 94 47 LEU B O 1
ATOM 1344 N N . ARG B 1 48 ? -5.73 2.213 4.867 1 96.5 48 ARG B N 1
ATOM 1345 C CA . ARG B 1 48 ? -5.004 2.816 5.98 1 96.5 48 ARG B CA 1
ATOM 1346 C C . ARG B 1 48 ? -3.523 2.975 5.652 1 96.5 48 ARG B C 1
ATOM 1348 O O . ARG B 1 48 ? -2.938 2.123 4.98 1 96.5 48 ARG B O 1
ATOM 1355 N N . VAL B 1 49 ? -2.984 4.082 6.105 1 97.25 49 VAL B N 1
ATOM 1356 C CA . VAL B 1 49 ? -1.57 4.293 5.812 1 97.25 49 VAL B CA 1
ATOM 1357 C C . VAL B 1 49 ? -0.84 4.723 7.082 1 97.25 49 VAL B C 1
ATOM 1359 O O . VAL B 1 49 ? -1.319 5.59 7.82 1 97.25 49 VAL B O 1
ATOM 1362 N N . LEU B 1 50 ? 0.25 4.117 7.418 1 97.31 50 LEU B N 1
ATOM 1363 C CA . LEU B 1 50 ? 1.152 4.52 8.492 1 97.31 50 LEU B CA 1
ATOM 1364 C C . LEU B 1 50 ? 2.281 5.395 7.961 1 97.31 50 LEU B C 1
ATOM 1366 O O . LEU B 1 50 ? 3.086 4.941 7.141 1 97.31 50 LEU B O 1
ATOM 1370 N N . LEU B 1 51 ? 2.279 6.59 8.383 1 96.94 51 LEU B N 1
ATOM 1371 C CA . LEU B 1 51 ? 3.328 7.531 7.996 1 96.94 51 LEU B CA 1
ATOM 1372 C C . LEU B 1 51 ? 4.324 7.727 9.133 1 96.94 51 LEU B C 1
ATOM 1374 O O . LEU B 1 51 ? 3.928 7.871 10.297 1 96.94 51 LEU B O 1
ATOM 1378 N N . ARG B 1 52 ? 5.598 7.719 8.844 1 95.75 52 ARG B N 1
ATOM 1379 C CA . ARG B 1 52 ? 6.633 7.953 9.844 1 95.75 52 ARG B CA 1
ATOM 1380 C C . ARG B 1 52 ? 7.484 9.164 9.477 1 95.75 52 ARG B C 1
ATOM 1382 O O . ARG B 1 52 ? 7.91 9.305 8.328 1 95.75 52 ARG B O 1
ATOM 1389 N N . ARG B 1 53 ? 7.629 9.938 10.43 1 95.19 53 ARG B N 1
ATOM 1390 C CA . ARG B 1 53 ? 8.523 11.07 10.219 1 95.19 53 ARG B CA 1
ATOM 1391 C C . ARG B 1 53 ? 9.984 10.625 10.203 1 95.19 53 ARG B C 1
ATOM 1393 O O . ARG B 1 53 ? 10.43 9.914 11.109 1 95.19 53 ARG B O 1
ATOM 1400 N N . GLU B 1 54 ? 10.664 10.938 9.188 1 91.38 54 GLU B N 1
ATOM 1401 C CA . GLU B 1 54 ? 12.07 10.57 9.047 1 91.38 54 GLU B CA 1
ATOM 1402 C C . GLU B 1 54 ? 12.914 11.766 8.641 1 91.38 54 GLU B C 1
ATOM 1404 O O . GLU B 1 54 ? 12.438 12.664 7.941 1 91.38 54 GLU B O 1
ATOM 1409 N N . ASP B 1 55 ? 14.086 11.695 9.172 1 86.62 55 ASP B N 1
ATOM 1410 C CA . ASP B 1 55 ? 15.055 12.703 8.75 1 86.62 55 ASP B CA 1
ATOM 1411 C C . ASP B 1 55 ? 15.781 12.273 7.48 1 86.62 55 ASP B C 1
ATOM 1413 O O . ASP B 1 55 ? 16.719 11.484 7.531 1 86.62 55 ASP B O 1
ATOM 1417 N N . VAL B 1 56 ? 15.203 12.594 6.41 1 82.81 56 VAL B N 1
ATOM 1418 C CA . VAL B 1 56 ? 15.828 12.172 5.156 1 82.81 56 VAL B CA 1
ATOM 1419 C C . VAL B 1 56 ? 16.312 13.398 4.383 1 82.81 56 VAL B C 1
ATOM 1421 O O . VAL B 1 56 ? 15.828 14.508 4.609 1 82.81 56 VAL B O 1
ATOM 1424 N N . VAL B 1 57 ? 17.359 13.164 3.576 1 79.75 57 VAL B N 1
ATOM 1425 C CA . VAL B 1 57 ? 17.797 14.203 2.654 1 79.75 57 VAL B CA 1
ATOM 1426 C C . VAL B 1 57 ? 16.844 14.289 1.472 1 79.75 57 VAL B C 1
ATOM 1428 O O . VAL B 1 57 ? 16.641 13.305 0.755 1 79.75 57 VAL B O 1
ATOM 1431 N N . LEU B 1 58 ? 16.203 15.297 1.393 1 78.19 58 LEU B N 1
ATOM 1432 C CA . LEU B 1 58 ? 15.219 15.484 0.326 1 78.19 58 LEU B CA 1
ATOM 1433 C C . LEU B 1 58 ? 15.906 15.922 -0.966 1 78.19 58 LEU B C 1
ATOM 1435 O O . LEU B 1 58 ? 16.844 16.719 -0.937 1 78.19 58 LEU B O 1
ATOM 1439 N N . GLY B 1 59 ? 15.688 15.25 -1.979 1 78.19 59 GLY B N 1
ATOM 1440 C CA . GLY B 1 59 ? 16.141 15.719 -3.281 1 78.19 59 GLY B CA 1
ATOM 1441 C C . GLY B 1 59 ? 15.219 16.766 -3.883 1 78.19 59 GLY B C 1
ATOM 1442 O O . GLY B 1 59 ? 14.617 17.562 -3.16 1 78.19 59 GLY B O 1
ATOM 1443 N N . ARG B 1 60 ? 15.25 16.781 -5.242 1 84.69 60 ARG B N 1
ATOM 1444 C CA . ARG B 1 60 ? 14.375 17.703 -5.977 1 84.69 60 ARG B CA 1
ATOM 1445 C C . ARG B 1 60 ? 12.945 17.188 -5.992 1 84.69 60 ARG B C 1
ATOM 1447 O O . ARG B 1 60 ? 12.711 15.969 -6.051 1 84.69 60 ARG B O 1
ATOM 1454 N N . PRO B 1 61 ? 11.977 18.094 -5.93 1 87.25 61 PRO B N 1
ATOM 1455 C CA . PRO B 1 61 ? 10.578 17.672 -6.016 1 87.25 61 PRO B CA 1
ATOM 1456 C C . PRO B 1 61 ? 10.242 17 -7.34 1 87.25 61 PRO B C 1
ATOM 1458 O O . PRO B 1 61 ? 10.719 17.422 -8.398 1 87.25 61 PRO B O 1
ATOM 1461 N N . MET B 1 62 ? 9.562 16.016 -7.211 1 88.56 62 MET B N 1
ATOM 1462 C CA . MET B 1 62 ? 9.102 15.297 -8.398 1 88.56 62 MET B CA 1
ATOM 1463 C C . MET B 1 62 ? 7.703 15.75 -8.797 1 88.56 62 MET B C 1
ATOM 1465 O O . MET B 1 62 ? 6.875 16.047 -7.934 1 88.56 62 MET B O 1
ATOM 1469 N N . THR B 1 63 ? 7.461 15.797 -10.094 1 89.25 63 THR B N 1
ATOM 1470 C CA . THR B 1 63 ? 6.117 16.062 -10.594 1 89.25 63 THR B CA 1
ATOM 1471 C C . THR B 1 63 ? 5.227 14.828 -10.414 1 89.25 63 THR B C 1
ATOM 1473 O O . THR B 1 63 ? 5.719 13.719 -10.195 1 89.25 63 THR B O 1
ATOM 1476 N N . PRO B 1 64 ? 3.896 15.062 -10.43 1 85.06 64 PRO B N 1
ATOM 1477 C CA . PRO B 1 64 ? 2.98 13.93 -10.32 1 85.06 64 PRO B CA 1
ATOM 1478 C C . PRO B 1 64 ? 3.279 12.836 -11.344 1 85.06 64 PRO B C 1
ATOM 1480 O O . PRO B 1 64 ? 3.191 11.641 -11.023 1 85.06 64 PRO B O 1
ATOM 1483 N N . THR B 1 65 ? 3.592 13.289 -12.477 1 85.5 65 THR B N 1
ATOM 1484 C CA . THR B 1 65 ? 3.916 12.328 -13.531 1 85.5 65 THR B CA 1
ATOM 1485 C C . THR B 1 65 ? 5.164 11.531 -13.164 1 85.5 65 THR B C 1
ATOM 1487 O O . THR B 1 65 ? 5.242 10.328 -13.438 1 85.5 65 THR B O 1
ATOM 1490 N N . GLN B 1 66 ? 6.137 12.156 -12.547 1 88.31 66 GLN B 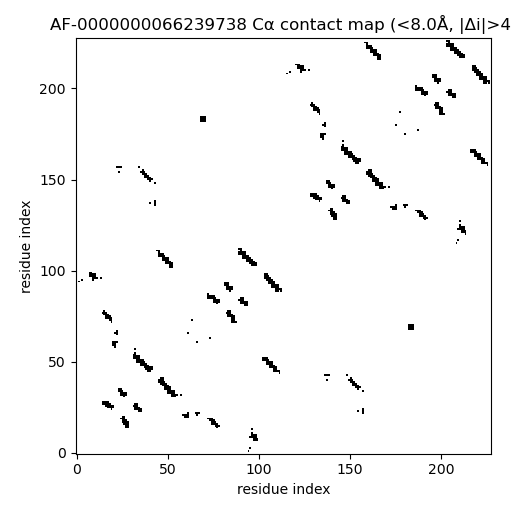N 1
ATOM 1491 C CA . GLN B 1 66 ? 7.371 11.508 -12.125 1 88.31 66 GLN B CA 1
ATOM 1492 C C . GLN B 1 66 ? 7.121 10.562 -10.953 1 88.31 66 GLN B C 1
ATOM 1494 O O . GLN B 1 66 ? 7.75 9.508 -10.852 1 88.31 66 GLN B O 1
ATOM 1499 N N . ILE B 1 67 ? 6.266 10.922 -10.07 1 86.19 67 ILE B N 1
ATOM 1500 C CA . ILE B 1 67 ? 5.934 10.117 -8.898 1 86.19 67 ILE B CA 1
ATOM 1501 C C . ILE B 1 67 ? 5.25 8.828 -9.344 1 86.19 67 ILE B C 1
ATOM 1503 O O . ILE B 1 67 ? 5.555 7.75 -8.82 1 86.19 67 ILE B O 1
ATOM 1507 N N . GLY B 1 68 ? 4.418 8.984 -10.336 1 86.06 68 GLY B N 1
ATOM 1508 C CA . GLY B 1 68 ? 3.799 7.797 -10.898 1 86.06 68 GLY B CA 1
ATOM 1509 C C . GLY B 1 68 ? 2.525 7.391 -10.18 1 86.06 68 GLY B C 1
ATOM 1510 O O . GLY B 1 68 ? 1.938 8.188 -9.453 1 86.06 68 GLY B O 1
ATOM 1511 N N . PRO B 1 69 ? 2.119 6.152 -10.438 1 85.69 69 PRO B N 1
ATOM 1512 C CA . PRO B 1 69 ? 0.865 5.688 -9.844 1 85.69 69 PRO B CA 1
ATOM 1513 C C . PRO B 1 69 ? 0.944 5.551 -8.328 1 85.69 69 PRO B C 1
ATOM 1515 O O . PRO B 1 69 ? 1.987 5.164 -7.789 1 85.69 69 PRO B O 1
ATOM 1518 N N . SER B 1 70 ? -0.171 5.965 -7.715 1 88.81 70 SER B N 1
ATOM 1519 C CA . SER B 1 70 ? -0.196 5.902 -6.258 1 88.81 70 SER B CA 1
ATOM 1520 C C . SER B 1 70 ? -1.602 5.613 -5.742 1 88.81 70 SER B C 1
ATOM 1522 O O . SER B 1 70 ? -2.588 6.062 -6.328 1 88.81 70 SER B O 1
ATOM 1524 N N . LEU B 1 71 ? -1.59 4.863 -4.691 1 90.12 71 LEU B N 1
ATOM 1525 C CA . LEU B 1 71 ? -2.846 4.664 -3.975 1 90.12 71 LEU B CA 1
ATOM 1526 C C . LEU B 1 71 ? -3.137 5.844 -3.053 1 90.12 71 LEU B C 1
ATOM 1528 O O . LEU B 1 71 ? -4.273 6.027 -2.613 1 90.12 71 LEU B O 1
ATOM 1532 N N . LEU B 1 72 ? -2.082 6.578 -2.855 1 93.94 72 LEU B N 1
ATOM 1533 C CA . LEU B 1 72 ? -2.193 7.688 -1.914 1 93.94 72 LEU B CA 1
ATOM 1534 C C . LEU B 1 72 ? -2.309 9.016 -2.652 1 93.94 72 LEU B C 1
ATOM 1536 O O . LEU B 1 72 ? -1.836 9.148 -3.783 1 93.94 72 LEU B O 1
ATOM 1540 N N . PRO B 1 73 ? -3.002 9.961 -2.07 1 94.62 73 PRO B N 1
ATOM 1541 C CA . PRO B 1 73 ? -3.18 11.258 -2.727 1 94.62 73 PRO B CA 1
ATOM 1542 C C . PRO B 1 73 ? -1.89 12.07 -2.783 1 94.62 73 PRO B C 1
ATOM 1544 O O . PRO B 1 73 ? -0.921 11.75 -2.09 1 94.62 73 PRO B O 1
ATOM 1547 N N . ILE B 1 74 ? -1.981 13.109 -3.551 1 94.88 74 ILE B N 1
ATOM 1548 C CA . ILE B 1 74 ? -0.818 13.977 -3.717 1 94.88 74 ILE B CA 1
ATOM 1549 C C . ILE B 1 74 ? -0.711 14.93 -2.533 1 94.88 74 ILE B C 1
ATOM 1551 O O . ILE B 1 74 ? 0.376 15.422 -2.217 1 94.88 74 ILE B O 1
ATOM 1555 N N . MET B 1 75 ? -1.889 15.07 -1.896 1 96.06 75 MET B N 1
ATOM 1556 C CA . MET B 1 75 ? -1.867 16.016 -0.783 1 96.06 75 MET B CA 1
ATOM 1557 C C . MET B 1 75 ? -2.953 15.68 0.235 1 96.06 75 MET B C 1
ATOM 1559 O O . MET B 1 75 ? -4.051 15.266 -0.137 1 96.06 75 MET B O 1
ATOM 1563 N N . TRP B 1 76 ? -2.604 15.906 1.408 1 97.5 76 TRP B N 1
ATOM 1564 C CA . TRP B 1 76 ? -3.551 15.906 2.518 1 97.5 76 TRP B CA 1
ATOM 1565 C C . TRP B 1 76 ? -3.6 17.266 3.195 1 97.5 76 TRP B C 1
ATOM 1567 O O . TRP B 1 76 ? -2.566 17.922 3.361 1 97.5 76 TRP B O 1
ATOM 1577 N N . GLN B 1 77 ? -4.82 17.688 3.502 1 97.62 77 GLN B N 1
ATOM 1578 C CA . GLN B 1 77 ? -5.016 18.922 4.238 1 97.62 77 GLN B CA 1
ATOM 1579 C C . GLN B 1 77 ? -5.828 18.688 5.508 1 97.62 77 GLN B C 1
ATOM 1581 O O . GLN B 1 77 ? -6.922 18.125 5.457 1 97.62 77 GLN B O 1
ATOM 1586 N N . LEU B 1 78 ? -5.238 19.094 6.605 1 97.31 78 LEU B N 1
ATOM 1587 C CA . LEU B 1 78 ? -5.941 18.969 7.879 1 97.31 78 LEU B CA 1
ATOM 1588 C C . LEU B 1 78 ? -7.055 20 7.996 1 97.31 78 LEU B C 1
ATOM 1590 O O . LEU B 1 78 ? -6.828 21.188 7.766 1 97.31 78 LEU B O 1
ATOM 1594 N N . TYR B 1 79 ? -8.25 19.516 8.336 1 94.94 79 TYR B N 1
ATOM 1595 C CA . TYR B 1 79 ? -9.398 20.391 8.531 1 94.94 79 TYR B CA 1
ATOM 1596 C C . TYR B 1 79 ? -9.633 20.672 10.008 1 94.94 79 TYR B C 1
ATOM 1598 O O . TYR B 1 79 ? -9.109 19.969 10.875 1 94.94 79 TYR B O 1
ATOM 1606 N N . PRO B 1 80 ? -10.383 21.609 10.281 1 92 80 PRO B N 1
ATOM 1607 C CA . PRO B 1 80 ? -10.609 21.984 11.68 1 92 80 PRO B CA 1
ATOM 1608 C C . PRO B 1 80 ? -11.281 20.891 12.492 1 92 80 PRO B C 1
ATOM 1610 O O . PRO B 1 80 ? -11.148 20.859 13.719 1 92 80 PRO B O 1
ATOM 1613 N N . ASP B 1 81 ? -11.938 19.953 11.875 1 91.25 81 ASP B N 1
ATOM 1614 C CA . ASP B 1 81 ? -12.633 18.875 12.578 1 91.25 81 ASP B CA 1
ATOM 1615 C C . ASP B 1 81 ? -11.688 17.719 12.891 1 91.25 81 ASP B C 1
ATOM 1617 O O . ASP B 1 81 ? -12.109 16.703 13.453 1 91.25 81 ASP B O 1
ATOM 1621 N N . GLY B 1 82 ? -10.477 17.906 12.453 1 90.25 82 GLY B N 1
ATOM 1622 C CA . GLY B 1 82 ? -9.477 16.922 12.836 1 90.25 82 GLY B CA 1
ATOM 1623 C C . GLY B 1 82 ? -9.281 15.836 11.797 1 90.25 82 GLY B C 1
ATOM 1624 O O . GLY B 1 82 ? -8.523 14.883 12.016 1 90.25 82 GLY B O 1
ATOM 1625 N N . ARG B 1 83 ? -9.977 16.047 10.656 1 94.12 83 ARG B N 1
ATOM 1626 C CA . ARG B 1 83 ? -9.828 15.086 9.57 1 94.12 83 ARG B CA 1
ATOM 1627 C C . ARG B 1 83 ? -8.992 15.664 8.438 1 94.12 83 ARG B C 1
ATOM 1629 O O . ARG B 1 83 ? -8.914 16.891 8.273 1 94.12 83 ARG B O 1
ATOM 1636 N N . TYR B 1 84 ? -8.391 14.758 7.812 1 97.31 84 TYR B N 1
ATOM 1637 C CA . TYR B 1 84 ? -7.664 15.219 6.637 1 97.31 84 TYR B CA 1
ATOM 1638 C C . TYR B 1 84 ? -8.531 15.125 5.387 1 97.31 84 TYR B C 1
ATOM 1640 O O . TYR B 1 84 ? -9.281 14.164 5.219 1 97.31 84 TYR B O 1
ATOM 1648 N N . ARG B 1 85 ? -8.453 16.094 4.543 1 96.62 85 ARG B N 1
ATOM 1649 C CA . ARG B 1 85 ? -9.008 16.047 3.193 1 96.62 85 ARG B CA 1
ATOM 1650 C C . ARG B 1 85 ? -7.902 15.867 2.154 1 96.62 85 ARG B C 1
ATOM 1652 O O . ARG B 1 85 ? -6.883 16.562 2.197 1 96.62 85 ARG B O 1
ATOM 1659 N N . SER B 1 86 ? -8.141 14.906 1.289 1 96.12 86 SER B N 1
ATOM 1660 C CA . SER B 1 86 ? -7.109 14.641 0.292 1 96.12 86 SER B CA 1
ATOM 1661 C C . SER B 1 86 ? -7.402 15.375 -1.013 1 96.12 86 SER B C 1
ATOM 1663 O O . SER B 1 86 ? -8.492 15.922 -1.194 1 96.12 86 SER B O 1
ATOM 1665 N N . SER B 1 87 ? -6.422 15.414 -1.874 1 94.81 87 SER B N 1
ATOM 1666 C CA . SER B 1 87 ? -6.492 16.109 -3.154 1 94.81 87 SER B CA 1
ATOM 1667 C C . SER B 1 87 ? -7.582 15.523 -4.047 1 94.81 87 SER B C 1
ATOM 1669 O O . SER B 1 87 ? -8.047 16.172 -4.98 1 94.81 87 SER B O 1
ATOM 1671 N N . ASP B 1 88 ? -7.934 14.344 -3.773 1 91.5 88 ASP B N 1
ATOM 1672 C CA . ASP B 1 88 ? -9.008 13.727 -4.551 1 91.5 88 ASP B CA 1
ATOM 1673 C C . ASP B 1 88 ? -10.352 13.891 -3.857 1 91.5 88 ASP B C 1
ATOM 1675 O O . ASP B 1 88 ? -11.32 13.211 -4.199 1 91.5 88 ASP B O 1
ATOM 1679 N N . SER B 1 89 ? -10.398 14.719 -2.838 1 92.69 89 SER B N 1
ATOM 1680 C CA . SER B 1 89 ? -11.602 15.148 -2.133 1 92.69 89 SER B CA 1
ATOM 1681 C C . SER B 1 89 ? -12.141 14.047 -1.228 1 92.69 89 SER B C 1
ATOM 1683 O O . SER B 1 89 ? -13.328 14.016 -0.917 1 92.69 89 SER B O 1
ATOM 1685 N N . SER B 1 90 ? -11.336 13.148 -0.885 1 94.06 90 SER B N 1
ATOM 1686 C CA . SER B 1 90 ? -11.711 12.141 0.096 1 94.06 90 SER B CA 1
ATOM 1687 C C . SER B 1 90 ? -11.32 12.562 1.508 1 94.06 90 SER B C 1
ATOM 1689 O O . SER B 1 90 ? -10.445 13.414 1.687 1 94.06 90 SER B O 1
ATOM 1691 N N . PHE B 1 91 ? -11.969 12.008 2.418 1 95.44 91 PHE B N 1
ATOM 1692 C CA . PHE B 1 91 ? -11.656 12.328 3.807 1 95.44 91 PHE B CA 1
ATOM 1693 C C . PHE B 1 91 ? -10.93 11.172 4.477 1 95.44 91 PHE B C 1
ATOM 1695 O O . PHE B 1 91 ? -11.25 10.008 4.246 1 95.44 91 PHE B O 1
ATOM 1702 N N . TRP B 1 92 ? -9.961 11.547 5.273 1 96.25 92 TRP B N 1
ATOM 1703 C CA . TRP B 1 92 ? -9.164 10.586 6.027 1 96.25 92 TRP B CA 1
ATOM 1704 C C . TRP B 1 92 ? -9.25 10.867 7.523 1 96.25 92 TRP B C 1
ATOM 1706 O O . TRP B 1 92 ? -9.148 12.023 7.953 1 96.25 92 TRP B O 1
ATOM 1716 N N . ARG B 1 93 ? -9.453 9.852 8.258 1 96 93 ARG B N 1
ATOM 1717 C CA . ARG B 1 93 ? -9.445 9.969 9.711 1 96 93 ARG B CA 1
ATOM 1718 C C . ARG B 1 93 ? -8.031 9.812 10.266 1 96 93 ARG B C 1
ATOM 1720 O O . ARG B 1 93 ? -7.293 8.914 9.852 1 96 93 ARG B O 1
ATOM 1727 N N . LEU B 1 94 ? -7.652 10.727 11.062 1 96.06 94 LEU B N 1
ATOM 1728 C CA . LEU B 1 94 ? -6.438 10.562 11.859 1 96.06 94 LEU B CA 1
ATOM 1729 C C . LEU B 1 94 ? -6.668 9.594 13.008 1 96.06 94 LEU B C 1
ATOM 1731 O O . LEU B 1 94 ? -7.312 9.938 14 1 96.06 94 LEU B O 1
ATOM 1735 N N . VAL B 1 95 ? -6.145 8.445 12.961 1 94.69 95 VAL B N 1
ATOM 1736 C CA . VAL B 1 95 ? -6.383 7.406 13.953 1 94.69 95 VAL B CA 1
ATOM 1737 C C . VAL B 1 95 ? -5.496 7.641 15.172 1 94.69 95 VAL B C 1
ATOM 1739 O O . VAL B 1 95 ? -5.984 7.668 16.312 1 94.69 95 VAL B O 1
ATOM 1742 N N . TYR B 1 96 ? -4.238 7.887 14.891 1 94.38 96 TYR B N 1
ATOM 1743 C CA . TYR B 1 96 ? -3.354 8.312 15.969 1 94.38 96 TYR B CA 1
ATOM 1744 C C . TYR B 1 96 ? -2.125 9.023 15.422 1 94.38 96 TYR B C 1
ATOM 1746 O O . TYR B 1 96 ? -1.832 8.938 14.227 1 94.38 96 TYR B O 1
ATOM 1754 N N . HIS B 1 97 ? -1.543 9.773 16.156 1 95.88 97 HIS B N 1
ATOM 1755 C CA . HIS B 1 97 ? -0.277 10.469 15.953 1 95.88 97 HIS B CA 1
ATOM 1756 C C . HIS B 1 97 ? 0.553 10.484 17.234 1 95.88 97 HIS B C 1
ATOM 1758 O O . HIS B 1 97 ? 0.232 11.211 18.172 1 95.88 97 HIS B O 1
ATOM 1764 N N . ILE B 1 98 ? 1.68 9.633 17.234 1 94.69 98 ILE B N 1
ATOM 1765 C CA . ILE B 1 98 ? 2.41 9.422 18.484 1 94.69 98 ILE B CA 1
ATOM 1766 C C . ILE B 1 98 ? 3.912 9.516 18.219 1 94.69 98 ILE B C 1
ATOM 1768 O O . ILE B 1 98 ? 4.363 9.328 17.094 1 94.69 98 ILE B O 1
ATOM 1772 N N . LYS B 1 99 ? 4.555 9.891 19.156 1 92.44 99 LYS B N 1
ATOM 1773 C CA . LYS B 1 99 ? 6.016 9.891 19.172 1 92.44 99 LYS B CA 1
ATOM 1774 C C . LYS B 1 99 ? 6.566 9.086 20.328 1 92.44 99 LYS B C 1
ATOM 1776 O O . LYS B 1 99 ? 6.25 9.359 21.5 1 92.44 99 LYS B O 1
ATOM 1781 N N . ILE B 1 100 ? 7.328 8 19.953 1 90.88 100 ILE B N 1
ATOM 1782 C CA . ILE B 1 100 ? 7.922 7.137 20.969 1 90.88 100 ILE B CA 1
ATOM 1783 C C . ILE B 1 100 ? 9.422 6.992 20.719 1 90.88 100 ILE B C 1
ATOM 1785 O O . ILE B 1 100 ? 9.828 6.551 19.641 1 90.88 100 ILE B O 1
ATOM 1789 N N . ASP B 1 101 ? 10.164 7.406 21.703 1 90.81 101 ASP B N 1
ATOM 1790 C CA . ASP B 1 101 ? 11.617 7.281 21.625 1 90.81 101 ASP B CA 1
ATOM 1791 C C . ASP B 1 101 ? 12.148 7.922 20.344 1 90.81 101 ASP B C 1
ATOM 1793 O O . ASP B 1 101 ? 12.898 7.289 19.594 1 90.81 101 ASP B O 1
ATOM 1797 N N . GLY B 1 102 ? 11.609 8.992 20 1 88.56 102 GLY B N 1
ATOM 1798 C CA . GLY B 1 102 ? 12.117 9.758 18.875 1 88.56 102 GLY B CA 1
ATOM 1799 C C . GLY B 1 102 ? 11.477 9.383 17.547 1 88.56 102 GLY B C 1
ATOM 1800 O O . GLY B 1 102 ? 11.719 10.031 16.531 1 88.56 102 GLY B O 1
ATOM 1801 N N . VAL B 1 103 ? 10.742 8.312 17.609 1 91.5 103 VAL B N 1
ATOM 1802 C CA . VAL B 1 103 ? 10.078 7.867 16.391 1 91.5 103 VAL B CA 1
ATOM 1803 C C . VAL B 1 103 ? 8.648 8.406 16.359 1 91.5 103 VAL B C 1
ATOM 1805 O O . VAL B 1 103 ? 7.867 8.156 17.297 1 91.5 103 VAL B O 1
ATOM 1808 N N . GLU B 1 104 ? 8.32 9.164 15.328 1 94.69 104 GLU B N 1
ATOM 1809 C CA . GLU B 1 104 ? 7.008 9.781 15.203 1 94.69 104 GLU B CA 1
ATOM 1810 C C . GLU B 1 104 ? 6.188 9.109 14.102 1 94.69 104 GLU B C 1
ATOM 1812 O O . GLU B 1 104 ? 6.602 9.078 12.938 1 94.69 104 GLU B O 1
ATOM 1817 N N . ASP B 1 105 ? 5.043 8.586 14.531 1 95.25 105 ASP B N 1
ATOM 1818 C CA . ASP B 1 105 ? 4.18 7.848 13.609 1 95.25 105 ASP B CA 1
ATOM 1819 C C . ASP B 1 105 ? 2.773 8.438 13.586 1 95.25 105 ASP B C 1
ATOM 1821 O O . ASP B 1 105 ? 2.244 8.852 14.617 1 95.25 105 ASP B O 1
ATOM 1825 N N . MET B 1 106 ? 2.168 8.43 12.359 1 96.88 106 MET B N 1
ATOM 1826 C CA . MET B 1 106 ? 0.788 8.852 12.156 1 96.88 106 MET B CA 1
ATOM 1827 C C . MET B 1 106 ? 0.023 7.84 11.312 1 96.88 106 MET B C 1
ATOM 1829 O O . MET B 1 106 ? 0.513 7.391 10.273 1 96.88 106 MET B O 1
ATOM 1833 N N . LEU B 1 107 ? -1.102 7.473 11.812 1 96.75 107 LEU B N 1
ATOM 1834 C CA . LEU B 1 107 ? -1.939 6.535 11.078 1 96.75 107 LEU B CA 1
ATOM 1835 C C . LEU B 1 107 ? -3.18 7.23 10.523 1 96.75 107 LEU B C 1
ATOM 1837 O O . LEU B 1 107 ? -3.936 7.852 11.273 1 96.75 107 LEU B O 1
ATOM 1841 N N . LEU B 1 108 ? -3.32 7.145 9.203 1 97.06 108 LEU B N 1
ATOM 1842 C CA . LEU B 1 108 ? -4.5 7.695 8.547 1 97.06 108 LEU B CA 1
ATOM 1843 C C . LEU B 1 108 ? -5.348 6.59 7.926 1 97.06 108 LEU B C 1
ATOM 1845 O O . LEU B 1 108 ? -4.812 5.617 7.391 1 97.06 108 LEU B O 1
ATOM 1849 N N . GLU B 1 109 ? -6.617 6.855 8 1 96.56 109 GLU B N 1
ATOM 1850 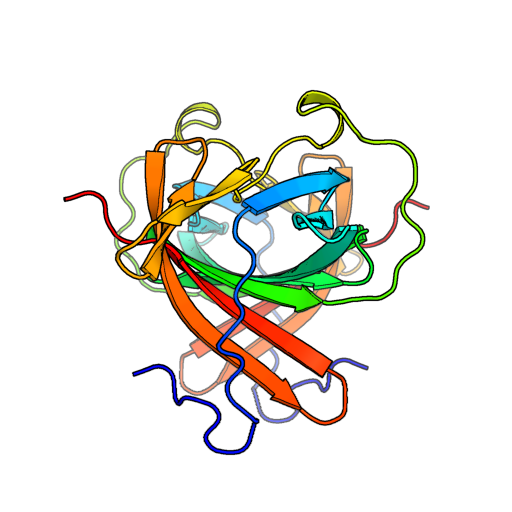C CA . GLU B 1 109 ? -7.559 5.891 7.441 1 96.56 109 GLU B CA 1
ATOM 1851 C C . GLU B 1 109 ? -8.539 6.566 6.488 1 96.56 109 GLU B C 1
ATOM 1853 O O . GLU B 1 109 ? -9.133 7.59 6.824 1 96.56 109 GLU B O 1
ATOM 1858 N N . LEU B 1 110 ? -8.656 5.949 5.336 1 95.62 110 LEU B N 1
ATOM 1859 C CA . LEU B 1 110 ? -9.609 6.477 4.363 1 95.62 110 LEU B CA 1
ATOM 1860 C C . LEU B 1 110 ? -11.039 6.215 4.805 1 95.62 110 LEU B C 1
ATOM 1862 O O . LEU B 1 110 ? -11.398 5.078 5.133 1 95.62 110 LEU B O 1
ATOM 1866 N N . LEU B 1 111 ? -11.773 7.285 4.816 1 92.5 111 LEU B N 1
ATOM 1867 C CA . LEU B 1 111 ? -13.18 7.156 5.18 1 92.5 111 LEU B CA 1
ATOM 1868 C C . LEU B 1 111 ? -14.047 6.91 3.947 1 92.5 111 LEU B C 1
ATOM 1870 O O . LEU B 1 111 ? -13.773 7.461 2.877 1 92.5 111 LEU B O 1
ATOM 1874 N N . PRO B 1 112 ? -15.016 6.016 4.168 1 84.31 112 PRO B N 1
ATOM 1875 C CA . PRO B 1 112 ? -15.922 5.797 3.039 1 84.31 112 PRO B CA 1
ATOM 1876 C C . PRO B 1 112 ? -16.719 7.051 2.668 1 84.31 112 PRO B C 1
ATOM 1878 O O . PRO B 1 112 ? -16.969 7.898 3.525 1 84.31 112 PRO B O 1
ATOM 1881 N N . ASP B 1 113 ? -16.719 7.344 1.242 1 71.88 113 ASP B N 1
ATOM 1882 C CA . ASP B 1 113 ? -17.547 8.469 0.802 1 71.88 113 ASP B CA 1
ATOM 1883 C C . ASP B 1 113 ? -18.969 8.344 1.327 1 71.88 113 ASP B C 1
ATOM 1885 O O . ASP B 1 113 ? -19.5 7.242 1.444 1 71.88 113 ASP B O 1
ATOM 1889 N N . ASP B 1 114 ? -19.484 9.383 2.09 1 55.06 114 ASP B N 1
ATOM 1890 C CA . ASP B 1 114 ? -20.922 9.43 2.389 1 55.06 114 ASP B CA 1
ATOM 1891 C C . ASP B 1 114 ? -21.75 9.375 1.108 1 55.06 114 ASP B C 1
ATOM 1893 O O . ASP B 1 114 ? -21.312 9.836 0.054 1 55.06 114 ASP B O 1
#